Protein AF-0000000072584018 (afdb_homodimer)

InterPro domains:
  IPR029068 Glyoxalase/Bleomycin resistance protein/Dihydroxybiphenyl dioxygenase [G3DSA:3.10.180.10] (1-104)
  IPR029068 Glyoxalase/Bleomycin resistance protein/Dihydroxybiphenyl dioxygenase [SSF54593] (1-107)

Radius of gyration: 17.38 Å; Cα contacts (8 Å, |Δi|>4): 511; chains: 2; bounding box: 54×48×35 Å

Sequence (222 aa):
MIHHIAIGSPNIETLEKFYESLPGLKKIRINKNTDQSIRSIWFIAGDTILMLEIDNICKGPKALIFSASDLKPEDLGTLPNWIQETEYTKYFKDPDGNLLGYSSYPNPWPFMIHHIAIGSPNIETLEKFYESLPGLKKIRINKNTDQSIRSIWFIAGDTILMLEIDNICKGPKALIFSASDLKPEDLGTLPNWIQETEYTKYFKDPDGNLLGYSSYPNPWPF

Foldseek 3Di:
DAAEDEWEDQCLVQQVVQQCLAPQKDWDDWDADPVRHTAWTWIDRDNYIYIYGYDPATDDDQEAEHECVPPDPVSVVSHDDFDDDDQFWTWDAGPNGHIYIYGPPPHGDPD/DAAEDEWEDQCLVQLVVQQCLAPQKDWDDWDADPVRHTAWTWIDRDNYIYIYGYDPATDDDQEAEHECVPPDPVSVVSHDDFDDDDQFWTWDAGPNGHIYIYGPPPHGDPD

Solvent-accessible surface area (backbone atoms only — not comparable to full-atom values): 11748 Å² total; per-residue (Å²): 54,52,46,33,39,30,32,24,22,68,54,51,69,63,45,48,58,54,52,56,58,37,88,67,38,41,78,75,47,77,42,58,43,98,88,63,45,77,42,33,39,33,28,36,28,62,87,28,33,41,31,40,29,64,28,94,50,76,27,39,32,54,27,45,27,26,47,37,83,79,64,49,80,78,49,57,78,64,47,75,72,68,75,47,70,57,68,29,34,44,25,32,63,50,96,85,63,40,36,33,32,36,30,34,69,95,44,62,50,89,120,54,52,47,35,39,30,32,26,21,68,54,50,68,64,44,48,57,54,52,55,58,36,87,66,39,42,77,77,46,76,41,57,44,95,87,63,46,78,43,33,40,33,27,37,28,62,87,27,32,40,31,40,30,63,27,93,50,77,28,39,32,52,28,46,27,26,46,36,81,80,63,48,80,79,49,58,77,64,47,74,72,66,75,48,70,60,68,30,34,44,24,30,61,51,97,84,61,40,36,32,31,34,30,34,68,95,44,63,49,90,119

Secondary structure (DSSP, 8-state):
-EEEEEEEES-HHHHHHHHHTSTTEEEEEEEE-TTS-EEEEEEEETTEEEEEEE-SS-B--SEEEEE-TT--GGGGGGSPPPSEE-SSEEEEE-TT--EEEEE-TTSPP--/-EEEEEEEES-HHHHHHHHHTSTTEEEEEEEE-TTS-EEEEEEEETTEEEEEEE-SS-B--SEEEEE-TT--GGGGGGSPPPSEE-SSEEEEE-TT--EEEEE-TTSPP--

pLDDT: mean 95.35, std 3.54, range [81.5, 98.69]

Structure (mmCIF, N/CA/C/O backbone):
data_AF-0000000072584018-model_v1
#
loop_
_entity.id
_entity.type
_entity.pdbx_description
1 polymer Glyoxalase
#
loop_
_atom_site.group_PDB
_atom_site.id
_atom_site.type_symbol
_atom_site.label_atom_id
_atom_site.label_alt_id
_atom_site.label_comp_id
_atom_site.label_asym_id
_atom_site.label_entity_id
_atom_site.label_seq_id
_atom_site.pdbx_PDB_ins_code
_atom_site.Cartn_x
_atom_site.Cartn_y
_atom_site.Cartn_z
_atom_site.occupancy
_atom_site.B_iso_or_equiv
_atom_site.auth_seq_id
_atom_site.auth_comp_id
_atom_site.auth_asym_id
_atom_site.auth_atom_id
_atom_site.pdbx_PDB_model_num
ATOM 1 N N . MET A 1 1 ? 1.012 -10.688 5.332 1 82.25 1 MET A N 1
ATOM 2 C CA . MET A 1 1 ? 1.964 -9.672 5.77 1 82.25 1 MET A CA 1
ATOM 3 C C . MET A 1 1 ? 2.506 -8.883 4.582 1 82.25 1 MET A C 1
ATOM 5 O O . MET A 1 1 ? 2.631 -9.422 3.482 1 82.25 1 MET A O 1
ATOM 9 N N . ILE A 1 2 ? 2.564 -7.516 4.598 1 93.5 2 ILE A N 1
ATOM 10 C CA . ILE A 1 2 ? 3.084 -6.734 3.482 1 93.5 2 ILE A CA 1
ATOM 11 C C . ILE A 1 2 ? 4.57 -6.453 3.697 1 93.5 2 ILE A C 1
ATOM 13 O O . ILE A 1 2 ? 4.965 -5.941 4.75 1 93.5 2 ILE A O 1
ATOM 17 N N . HIS A 1 3 ? 5.375 -6.902 2.77 1 95.44 3 HIS A N 1
ATOM 18 C CA . HIS A 1 3 ? 6.809 -6.625 2.807 1 95.44 3 HIS A CA 1
ATOM 19 C C . HIS A 1 3 ? 7.098 -5.164 2.471 1 95.44 3 HIS A C 1
ATOM 21 O O . HIS A 1 3 ? 7.75 -4.465 3.246 1 95.44 3 HIS A O 1
ATOM 27 N N . HIS A 1 4 ? 6.617 -4.715 1.37 1 97.06 4 HIS A N 1
ATOM 28 C CA . HIS A 1 4 ? 6.762 -3.299 1.063 1 97.06 4 HIS A CA 1
ATOM 29 C C . HIS A 1 4 ? 5.723 -2.846 0.043 1 97.06 4 HIS A C 1
ATOM 31 O O . HIS A 1 4 ? 5.16 -3.67 -0.681 1 97.06 4 HIS A O 1
ATOM 37 N N . ILE A 1 5 ? 5.469 -1.546 0.039 1 98.19 5 ILE A N 1
ATOM 38 C CA . ILE A 1 5 ? 4.648 -0.864 -0.958 1 98.19 5 ILE A CA 1
ATOM 39 C C . ILE A 1 5 ? 5.492 0.173 -1.695 1 98.19 5 ILE A C 1
ATOM 41 O O . ILE A 1 5 ? 6.238 0.933 -1.073 1 98.19 5 ILE A O 1
ATOM 45 N N . ALA A 1 6 ? 5.344 0.178 -3 1 98.56 6 ALA A N 1
ATOM 46 C CA . ALA A 1 6 ? 6.125 1.123 -3.795 1 98.56 6 ALA A CA 1
ATOM 47 C C . ALA A 1 6 ? 5.23 2.195 -4.41 1 98.56 6 ALA A C 1
ATOM 49 O O . ALA A 1 6 ? 4.141 1.895 -4.902 1 98.56 6 ALA A O 1
ATOM 50 N N . ILE A 1 7 ? 5.652 3.398 -4.336 1 98.69 7 ILE A N 1
ATOM 51 C CA . ILE A 1 7 ? 5.066 4.547 -5.016 1 98.69 7 ILE A CA 1
ATOM 52 C C . ILE A 1 7 ? 6.043 5.09 -6.055 1 98.69 7 ILE A C 1
ATOM 54 O O . ILE A 1 7 ? 7.227 5.277 -5.762 1 98.69 7 ILE A O 1
ATOM 58 N N . GLY A 1 8 ? 5.555 5.277 -7.238 1 98.5 8 GLY A N 1
ATOM 59 C CA . GLY A 1 8 ? 6.379 5.816 -8.312 1 98.5 8 GLY A CA 1
ATOM 60 C C . GLY A 1 8 ? 6.215 7.312 -8.492 1 98.5 8 GLY A C 1
ATOM 61 O O . GLY A 1 8 ? 5.105 7.836 -8.398 1 98.5 8 GLY A O 1
ATOM 62 N N . SER A 1 9 ? 7.277 7.977 -8.742 1 98.06 9 SER A N 1
ATOM 63 C CA . SER A 1 9 ? 7.227 9.422 -8.914 1 98.06 9 SER A CA 1
ATOM 64 C C . SER A 1 9 ? 8.375 9.922 -9.797 1 98.06 9 SER A C 1
ATOM 66 O O . SER A 1 9 ? 9.5 9.43 -9.688 1 98.06 9 SER A O 1
ATOM 68 N N . PRO A 1 10 ? 8.062 10.93 -10.633 1 97 10 PRO A N 1
ATOM 69 C CA . PRO A 1 10 ? 9.156 11.602 -11.352 1 97 10 PRO A CA 1
ATOM 70 C C . PRO A 1 10 ? 9.922 12.586 -10.477 1 97 10 PRO A C 1
ATOM 72 O O . PRO A 1 10 ? 10.992 13.055 -10.859 1 97 10 PRO A O 1
ATOM 75 N N . ASN A 1 11 ? 9.414 12.953 -9.359 1 95.56 11 ASN A N 1
ATOM 76 C CA . ASN A 1 11 ? 9.984 13.938 -8.445 1 95.56 11 ASN A CA 1
ATOM 77 C C . ASN A 1 11 ? 10.242 13.336 -7.066 1 95.56 11 ASN A C 1
ATOM 79 O O . ASN A 1 11 ? 9.773 13.867 -6.055 1 95.56 11 ASN A O 1
ATOM 83 N N . ILE A 1 12 ? 11.102 12.398 -7.004 1 96 12 ILE A N 1
ATOM 84 C CA . ILE A 1 12 ? 11.281 11.562 -5.82 1 96 12 ILE A CA 1
ATOM 85 C C . ILE A 1 12 ? 11.867 12.398 -4.684 1 96 12 ILE A C 1
ATOM 87 O O . ILE A 1 12 ? 11.562 12.164 -3.512 1 96 12 ILE A O 1
ATOM 91 N N . GLU A 1 13 ? 12.672 13.398 -5.012 1 94.5 13 GLU A N 1
ATOM 92 C CA . GLU A 1 13 ? 13.281 14.234 -3.982 1 94.5 13 GLU A CA 1
ATOM 93 C C . GLU A 1 13 ? 12.227 15.07 -3.256 1 94.5 13 GLU A C 1
ATOM 95 O O . GLU A 1 13 ? 12.297 15.234 -2.037 1 94.5 13 GLU A O 1
ATOM 100 N N . THR A 1 14 ? 11.336 15.602 -4.047 1 96.38 14 THR A N 1
ATOM 101 C CA . THR A 1 14 ? 10.242 16.344 -3.445 1 96.38 14 THR A CA 1
ATOM 102 C C . THR A 1 14 ? 9.398 15.445 -2.541 1 96.38 14 THR A C 1
ATOM 104 O O . THR A 1 14 ? 9.039 15.836 -1.431 1 96.38 14 THR A O 1
ATOM 107 N N . LEU A 1 15 ? 9.156 14.266 -2.934 1 97.5 15 LEU A N 1
ATOM 108 C CA . LEU A 1 15 ? 8.383 13.328 -2.139 1 97.5 15 LEU A CA 1
ATOM 109 C C . LEU A 1 15 ? 9.148 12.906 -0.888 1 97.5 15 LEU A C 1
ATOM 111 O O . LEU A 1 15 ? 8.547 12.703 0.171 1 97.5 15 LEU A O 1
ATOM 115 N N . GLU A 1 16 ? 10.398 12.727 -1.11 1 97.62 16 GLU A N 1
ATOM 116 C CA . GLU A 1 16 ? 11.242 12.383 0.032 1 97.62 16 GLU A CA 1
ATOM 117 C C . GLU A 1 16 ? 11.023 13.352 1.189 1 97.62 16 GLU A C 1
ATOM 119 O O . GLU A 1 16 ? 10.758 12.93 2.318 1 97.62 16 GLU A O 1
ATOM 124 N N . LYS A 1 17 ? 11.125 14.625 0.897 1 97 17 LYS A N 1
ATOM 125 C CA . LYS A 1 17 ? 10.984 15.656 1.92 1 97 17 LYS A CA 1
ATOM 126 C C . LYS A 1 17 ? 9.594 15.617 2.553 1 97 17 LYS A C 1
ATOM 128 O O . LYS A 1 17 ? 9.461 15.758 3.77 1 97 17 LYS A O 1
ATOM 133 N N . PHE A 1 18 ? 8.633 15.414 1.743 1 97.75 18 PHE A N 1
ATOM 134 C CA . PHE A 1 18 ? 7.254 15.352 2.209 1 97.75 18 PHE A CA 1
ATOM 135 C C . PHE A 1 18 ? 7.066 14.18 3.17 1 97.75 18 PHE A C 1
ATOM 137 O O . PHE A 1 18 ? 6.617 14.367 4.301 1 97.75 18 PHE A O 1
ATOM 144 N N . TYR A 1 19 ? 7.398 12.961 2.77 1 97.31 19 TYR A N 1
ATOM 145 C CA . TYR A 1 19 ? 7.164 11.766 3.57 1 97.31 19 TYR A CA 1
ATOM 146 C C . TYR A 1 19 ? 8.047 11.758 4.809 1 97.31 19 TYR A C 1
ATOM 148 O O . TYR A 1 19 ? 7.664 11.227 5.852 1 97.31 19 TYR A O 1
ATOM 156 N N . GLU A 1 20 ? 9.219 12.344 4.684 1 96.06 20 GLU A N 1
ATOM 157 C CA . GLU A 1 20 ? 10.102 12.461 5.84 1 96.06 20 GLU A CA 1
ATOM 158 C C . GLU A 1 20 ? 9.469 13.328 6.93 1 96.06 20 GLU A C 1
ATOM 160 O O . GLU A 1 20 ? 9.734 13.125 8.117 1 96.06 20 GLU A O 1
ATOM 165 N N . SER A 1 21 ? 8.688 14.234 6.543 1 95.19 21 SER A N 1
ATOM 166 C CA . SER A 1 21 ? 8.086 15.172 7.48 1 95.19 21 SER A CA 1
ATOM 167 C C . SER A 1 21 ? 6.887 14.555 8.188 1 95.19 21 SER A C 1
ATOM 169 O O . SER A 1 21 ? 6.391 15.094 9.18 1 95.19 21 SER A O 1
ATOM 171 N N . LEU A 1 22 ? 6.395 13.438 7.723 1 95.69 22 LEU A N 1
ATOM 172 C CA . LEU A 1 22 ? 5.199 12.828 8.297 1 95.69 22 LEU A CA 1
ATOM 173 C C . LEU A 1 22 ? 5.539 12.062 9.57 1 95.69 22 LEU A C 1
ATOM 175 O O . LEU A 1 22 ? 6.469 11.25 9.586 1 95.69 22 LEU A O 1
ATOM 179 N N . PRO A 1 23 ? 4.738 12.32 10.609 1 93.62 23 PRO A N 1
ATOM 180 C CA . PRO A 1 23 ? 4.961 11.555 11.836 1 93.62 23 PRO A CA 1
ATOM 181 C C . PRO A 1 23 ? 4.805 10.047 11.633 1 93.62 23 PRO A C 1
ATOM 183 O O . PRO A 1 23 ? 3.912 9.609 10.898 1 93.62 23 PRO A O 1
ATOM 186 N N . GLY A 1 24 ? 5.715 9.266 12.219 1 92.44 24 GLY A N 1
ATOM 187 C CA . GLY A 1 24 ? 5.613 7.816 12.18 1 92.44 24 GLY A CA 1
ATOM 188 C C . GLY A 1 24 ? 6.418 7.191 11.055 1 92.44 24 GLY A C 1
ATOM 189 O O . GLY A 1 24 ? 6.594 5.973 11.008 1 92.44 24 GLY A O 1
ATOM 190 N N . LEU A 1 25 ? 6.898 8.047 10.133 1 95.06 25 LEU A N 1
ATOM 191 C CA . LEU A 1 25 ? 7.738 7.559 9.047 1 95.06 25 LEU A CA 1
ATOM 192 C C . LEU A 1 25 ? 9.211 7.875 9.305 1 95.06 25 LEU A C 1
ATOM 194 O O . LEU A 1 25 ? 9.531 8.961 9.797 1 95.06 25 LEU A O 1
ATOM 198 N N . LYS A 1 26 ? 10.039 6.879 9.023 1 95.75 26 LYS A N 1
ATOM 199 C CA . LYS A 1 26 ? 11.484 7.055 9.172 1 95.75 26 LYS A CA 1
ATOM 200 C C . LYS A 1 26 ? 12.219 6.609 7.918 1 95.75 26 LYS A C 1
ATOM 202 O O . LYS A 1 26 ? 12.062 5.469 7.469 1 95.75 26 LYS A O 1
ATOM 207 N N . LYS A 1 27 ? 13 7.473 7.398 1 98 27 LYS A N 1
ATOM 208 C CA . LYS A 1 27 ? 13.836 7.113 6.254 1 98 27 LYS A CA 1
ATOM 209 C C . LYS A 1 27 ? 14.953 6.168 6.668 1 98 27 LYS A C 1
ATOM 211 O O . LYS A 1 27 ? 15.68 6.438 7.629 1 98 27 LYS A O 1
ATOM 216 N N . ILE A 1 28 ? 15.117 5.109 5.895 1 97.5 28 ILE A N 1
ATOM 217 C CA . ILE A 1 28 ? 16.078 4.113 6.367 1 97.5 28 ILE A CA 1
ATOM 218 C C . ILE A 1 28 ? 17.094 3.824 5.273 1 97.5 28 ILE A C 1
ATOM 220 O O . ILE A 1 28 ? 18.156 3.232 5.539 1 97.5 28 ILE A O 1
ATOM 224 N N . ARG A 1 29 ? 16.766 4.191 4.004 1 97.5 29 ARG A N 1
ATOM 225 C CA . ARG A 1 29 ? 17.688 3.803 2.938 1 97.5 29 ARG A CA 1
ATOM 226 C C . ARG A 1 29 ? 17.484 4.66 1.695 1 97.5 29 ARG A C 1
ATOM 228 O O . ARG A 1 29 ? 16.344 5.023 1.366 1 97.5 29 ARG A O 1
ATOM 235 N N . ILE A 1 30 ? 18.562 5.016 1.059 1 97.56 30 ILE A N 1
ATOM 236 C CA . ILE A 1 30 ? 18.562 5.586 -0.284 1 97.56 30 ILE A CA 1
ATOM 237 C C . ILE A 1 30 ? 19.391 4.703 -1.221 1 97.56 30 ILE A C 1
ATOM 239 O O . ILE A 1 30 ? 20.547 4.402 -0.938 1 97.56 30 ILE A O 1
ATOM 243 N N . ASN A 1 31 ? 18.672 4.289 -2.195 1 97 31 ASN A N 1
ATOM 244 C CA . ASN A 1 31 ? 19.375 3.541 -3.227 1 97 31 ASN A CA 1
ATOM 245 C C . ASN A 1 31 ? 19.688 4.414 -4.441 1 97 31 ASN A C 1
ATOM 247 O O . ASN A 1 31 ? 18.828 5.164 -4.902 1 97 31 ASN A O 1
ATOM 251 N N . LYS A 1 32 ? 20.953 4.266 -4.934 1 96.94 32 LYS A N 1
ATOM 252 C CA . LYS A 1 32 ? 21.375 5.062 -6.078 1 96.94 32 LYS A CA 1
ATOM 253 C C . LYS A 1 32 ? 21.781 4.172 -7.254 1 96.94 32 LYS A C 1
ATOM 255 O O . LYS A 1 32 ? 22.125 3.004 -7.062 1 96.94 32 LYS A O 1
ATOM 260 N N . ASN A 1 33 ? 21.531 4.734 -8.414 1 95.94 33 ASN A N 1
ATOM 261 C CA . ASN A 1 33 ? 22.047 4.102 -9.625 1 95.94 33 ASN A CA 1
ATOM 262 C C . ASN A 1 33 ? 23.562 4.223 -9.727 1 95.94 33 ASN A C 1
ATOM 264 O O . ASN A 1 33 ? 24.188 4.855 -8.875 1 95.94 33 ASN A O 1
ATOM 268 N N . THR A 1 34 ? 24.141 3.539 -10.68 1 96.44 34 THR A N 1
ATOM 269 C CA . THR A 1 34 ? 25.578 3.574 -10.891 1 96.44 34 THR A CA 1
ATOM 270 C C . THR A 1 34 ? 26.062 5.008 -11.109 1 96.44 34 THR A C 1
ATOM 272 O O . THR A 1 34 ? 27.156 5.375 -10.688 1 96.44 34 THR A O 1
ATOM 275 N N . ASP A 1 35 ? 25.234 5.875 -11.75 1 96.69 35 ASP A N 1
ATOM 276 C CA . ASP A 1 35 ? 25.594 7.262 -12.031 1 96.69 35 ASP A CA 1
ATOM 277 C C . ASP A 1 35 ? 25.312 8.164 -10.836 1 96.69 35 ASP A C 1
ATOM 279 O O . ASP A 1 35 ? 25.312 9.391 -10.953 1 96.69 35 ASP A O 1
ATOM 283 N N . GLN A 1 36 ? 24.922 7.609 -9.789 1 95 36 GLN A N 1
ATOM 284 C CA . GLN A 1 36 ? 24.75 8.258 -8.492 1 95 36 GLN A CA 1
ATOM 285 C C . GLN A 1 36 ? 23.391 8.945 -8.391 1 95 36 GLN A C 1
ATOM 287 O O . GLN A 1 36 ? 23.078 9.547 -7.363 1 95 36 GLN A O 1
ATOM 292 N N . SER A 1 37 ? 22.594 8.828 -9.398 1 94.31 37 SER A N 1
ATOM 293 C CA . SER A 1 37 ? 21.234 9.352 -9.297 1 94.31 37 SER A CA 1
ATOM 294 C C . SER A 1 37 ? 20.391 8.484 -8.375 1 94.31 37 SER A C 1
ATOM 296 O O . SER A 1 37 ? 20.641 7.293 -8.219 1 94.31 37 SER A O 1
ATOM 298 N N . ILE A 1 38 ? 19.469 9.102 -7.762 1 95.5 38 ILE A N 1
ATOM 299 C CA . ILE A 1 38 ? 18.625 8.383 -6.82 1 95.5 38 ILE A CA 1
ATOM 300 C C . ILE A 1 38 ? 17.734 7.387 -7.57 1 95.5 38 ILE A C 1
ATOM 302 O O . ILE A 1 38 ? 17.125 7.734 -8.578 1 95.5 38 ILE A O 1
ATOM 306 N N . ARG A 1 39 ? 17.656 6.168 -7.059 1 96.69 39 ARG A N 1
ATOM 307 C CA . ARG A 1 39 ? 16.812 5.109 -7.613 1 96.69 39 ARG A CA 1
ATOM 308 C C . ARG A 1 39 ? 15.57 4.898 -6.758 1 96.69 39 ARG A C 1
ATOM 310 O O . ARG A 1 39 ? 14.469 4.73 -7.285 1 96.69 39 ARG A O 1
ATOM 317 N N . SER A 1 40 ? 15.789 4.871 -5.465 1 98.25 40 SER A N 1
ATOM 318 C CA . SER A 1 40 ? 14.664 4.676 -4.562 1 98.25 40 SER A CA 1
ATOM 319 C C . SER A 1 40 ? 14.992 5.16 -3.154 1 98.25 40 SER A C 1
ATOM 321 O O . SER A 1 40 ? 16.156 5.285 -2.793 1 98.25 40 SER A O 1
ATOM 323 N N . ILE A 1 41 ? 14.039 5.504 -2.451 1 98.56 41 ILE A N 1
ATOM 324 C CA . ILE A 1 41 ? 14.117 5.918 -1.054 1 98.56 41 ILE A CA 1
ATOM 325 C C . ILE A 1 41 ? 13.172 5.07 -0.21 1 98.56 41 ILE A C 1
ATOM 327 O O . ILE A 1 41 ? 11.992 4.922 -0.548 1 98.56 41 ILE A O 1
ATOM 331 N N . TRP A 1 42 ? 13.68 4.508 0.859 1 98.44 42 TRP A N 1
ATOM 332 C CA . TRP A 1 42 ? 12.906 3.584 1.679 1 98.44 42 TRP A CA 1
ATOM 333 C C . TRP A 1 42 ? 12.562 4.207 3.029 1 98.44 42 TRP A C 1
ATOM 335 O O . TRP A 1 42 ? 13.43 4.777 3.693 1 98.44 42 TRP A O 1
ATOM 345 N N . PHE A 1 43 ? 11.297 4.121 3.365 1 98 43 PHE A N 1
ATOM 346 C CA . PHE A 1 43 ? 10.805 4.488 4.688 1 98 43 PHE A CA 1
ATOM 347 C C . PHE A 1 43 ? 10.258 3.27 5.422 1 98 43 PHE A C 1
ATOM 349 O O . PHE A 1 43 ? 9.797 2.316 4.789 1 98 43 PHE A O 1
ATOM 356 N N . ILE A 1 44 ? 10.359 3.322 6.711 1 96.25 44 ILE A N 1
ATOM 357 C CA . ILE A 1 44 ? 9.648 2.344 7.527 1 96.25 44 ILE A CA 1
ATOM 358 C C . ILE A 1 44 ? 8.398 2.984 8.133 1 96.25 44 ILE A C 1
ATOM 360 O O . ILE A 1 44 ? 8.461 4.094 8.664 1 96.25 44 ILE A O 1
ATOM 364 N N . ALA A 1 45 ? 7.332 2.404 7.945 1 93.25 45 ALA A N 1
ATOM 365 C CA . ALA A 1 45 ? 6.051 2.738 8.562 1 93.25 45 ALA A CA 1
ATOM 366 C C . ALA A 1 45 ? 5.527 1.575 9.406 1 93.25 45 ALA A C 1
ATOM 368 O O . ALA A 1 45 ? 4.746 0.755 8.922 1 93.25 45 ALA A O 1
ATOM 369 N N . GLY A 1 46 ? 5.844 1.555 10.672 1 90.25 46 GLY A N 1
ATOM 370 C CA . GLY A 1 46 ? 5.605 0.349 11.453 1 90.25 46 GLY A CA 1
ATOM 371 C C . GLY A 1 46 ? 6.438 -0.832 10.992 1 90.25 46 GLY A C 1
ATOM 372 O O . GLY A 1 46 ? 7.668 -0.761 10.977 1 90.25 46 GLY A O 1
ATOM 373 N N . ASP A 1 47 ? 5.789 -1.893 10.539 1 88.25 47 ASP A N 1
ATOM 374 C CA . ASP A 1 47 ? 6.512 -3.086 10.109 1 88.25 47 ASP A CA 1
ATOM 375 C C . ASP A 1 47 ? 6.547 -3.186 8.586 1 88.25 47 ASP A C 1
ATOM 377 O O . ASP A 1 47 ? 6.969 -4.207 8.039 1 88.25 47 ASP A O 1
ATOM 381 N N . THR A 1 48 ? 6.121 -2.176 7.977 1 93.31 48 THR A N 1
ATOM 382 C CA . THR A 1 48 ? 6.027 -2.174 6.52 1 93.31 48 THR A CA 1
ATOM 383 C C . THR A 1 48 ? 6.996 -1.164 5.918 1 93.31 48 THR A C 1
ATOM 385 O O . THR A 1 48 ? 7.188 -0.075 6.461 1 93.31 48 THR A O 1
ATOM 388 N N . ILE A 1 49 ? 7.543 -1.523 4.836 1 95.94 49 ILE A N 1
ATOM 389 C CA . ILE A 1 49 ? 8.422 -0.602 4.125 1 95.94 49 ILE A CA 1
ATOM 390 C C . ILE A 1 49 ? 7.629 0.159 3.066 1 95.94 49 ILE A C 1
ATOM 392 O O . ILE A 1 49 ? 6.859 -0.439 2.311 1 95.94 49 ILE A O 1
ATOM 396 N N . LEU A 1 50 ? 7.734 1.413 3.066 1 97.88 50 LEU A N 1
ATOM 397 C CA . LEU A 1 50 ? 7.266 2.27 1.982 1 97.88 50 LEU A CA 1
ATOM 398 C C . LEU A 1 50 ? 8.422 2.697 1.088 1 97.88 50 LEU A C 1
ATOM 400 O O . LEU A 1 50 ? 9.359 3.359 1.547 1 97.88 50 LEU A O 1
ATOM 404 N N . MET A 1 51 ? 8.328 2.324 -0.133 1 98.44 51 MET A N 1
ATOM 405 C CA . MET A 1 51 ? 9.406 2.604 -1.081 1 98.44 51 MET A CA 1
ATOM 406 C C . MET A 1 51 ? 8.977 3.65 -2.102 1 98.44 51 MET A C 1
ATOM 408 O O . MET A 1 51 ? 7.965 3.477 -2.787 1 98.44 51 MET A O 1
ATOM 412 N N . LEU A 1 52 ? 9.664 4.738 -2.117 1 98.69 52 LEU A N 1
ATOM 413 C CA . LEU A 1 52 ? 9.547 5.676 -3.23 1 98.69 52 LEU A CA 1
ATOM 414 C C . LEU A 1 52 ? 10.523 5.312 -4.348 1 98.69 52 LEU A C 1
ATOM 416 O O . LEU A 1 52 ? 11.719 5.137 -4.105 1 98.69 52 LEU A O 1
ATOM 420 N N . GLU A 1 53 ? 9.984 5.184 -5.484 1 98.25 53 GLU A N 1
ATOM 421 C CA . GLU A 1 53 ? 10.82 4.785 -6.613 1 98.25 53 GLU A CA 1
ATOM 422 C C . GLU A 1 53 ? 10.688 5.77 -7.773 1 98.25 53 GLU A C 1
ATOM 424 O O . GLU A 1 53 ? 9.586 6.23 -8.078 1 98.25 53 GLU A O 1
ATOM 429 N N . ILE A 1 54 ? 11.812 6.027 -8.398 1 97.62 54 ILE A N 1
ATOM 430 C CA . ILE A 1 54 ? 11.789 6.902 -9.562 1 97.62 54 ILE A CA 1
ATOM 431 C C . ILE A 1 54 ? 10.969 6.262 -10.68 1 97.62 54 ILE A C 1
ATOM 433 O O . ILE A 1 54 ? 11.125 5.07 -10.961 1 97.62 54 ILE A O 1
ATOM 437 N N . ASP A 1 55 ? 10.078 7.055 -11.156 1 96.94 55 ASP A N 1
ATOM 438 C CA . ASP A 1 55 ? 9.266 6.672 -12.305 1 96.94 55 ASP A CA 1
ATOM 439 C C . ASP A 1 55 ? 8.883 7.891 -13.141 1 96.94 55 ASP A C 1
ATOM 441 O O . ASP A 1 55 ? 8.797 9.008 -12.617 1 96.94 55 ASP A O 1
ATOM 445 N N . ASN A 1 56 ? 8.688 7.668 -14.414 1 96 56 ASN A N 1
ATOM 446 C CA . ASN A 1 56 ? 8.312 8.781 -15.289 1 96 56 ASN A CA 1
ATOM 447 C C . ASN A 1 56 ? 6.891 9.258 -15.008 1 96 56 ASN A C 1
ATOM 449 O O . ASN A 1 56 ? 6.539 10.398 -15.328 1 96 56 ASN A O 1
ATOM 453 N N . ILE A 1 57 ? 6.102 8.375 -14.406 1 95.62 57 ILE A N 1
ATOM 454 C CA . ILE A 1 57 ? 4.711 8.719 -14.117 1 95.62 57 ILE A CA 1
ATOM 455 C C . ILE A 1 57 ? 4.445 8.547 -12.617 1 95.62 57 ILE A C 1
ATOM 457 O O . ILE A 1 57 ? 5.125 7.773 -11.945 1 95.62 57 ILE A O 1
ATOM 461 N N . CYS A 1 58 ? 3.477 9.328 -12.156 1 96.81 58 CYS A N 1
ATOM 462 C CA . CYS A 1 58 ? 3.031 9.148 -10.781 1 96.81 58 CYS A CA 1
ATOM 463 C C . CYS A 1 58 ? 2.182 7.891 -10.648 1 96.81 58 CYS A C 1
ATOM 465 O O . CYS A 1 58 ? 1.233 7.691 -11.406 1 96.81 58 CYS A O 1
ATOM 467 N N . LYS A 1 59 ? 2.596 7.059 -9.797 1 97.25 59 LYS A N 1
ATOM 468 C CA . LYS A 1 59 ? 1.858 5.832 -9.508 1 97.25 59 LYS A CA 1
ATOM 469 C C . LYS A 1 59 ? 1.766 5.582 -8.008 1 97.25 59 LYS A C 1
ATOM 471 O O . LYS A 1 59 ? 2.785 5.406 -7.34 1 97.25 59 LYS A O 1
ATOM 476 N N . GLY A 1 60 ? 0.571 5.586 -7.496 1 98.12 60 GLY A N 1
ATOM 477 C CA . GLY A 1 60 ? 0.308 5.336 -6.09 1 98.12 60 GLY A CA 1
ATOM 478 C C . GLY A 1 60 ? -1.054 4.719 -5.836 1 98.12 60 GLY A C 1
ATOM 479 O O . GLY A 1 60 ? -1.885 4.645 -6.742 1 98.12 60 GLY A O 1
ATOM 480 N N . PRO A 1 61 ? -1.226 4.211 -4.668 1 98.25 61 PRO A N 1
ATOM 481 C CA . PRO A 1 61 ? -2.516 3.596 -4.348 1 98.25 61 PRO A CA 1
ATOM 482 C C . PRO A 1 61 ? -3.67 4.594 -4.383 1 98.25 61 PRO A C 1
ATOM 484 O O . PRO A 1 61 ? -3.441 5.805 -4.441 1 98.25 61 PRO A O 1
ATOM 487 N N . LYS A 1 62 ? -4.859 4.066 -4.434 1 98.31 62 LYS A N 1
ATOM 488 C CA . LYS A 1 62 ? -6.023 4.938 -4.324 1 98.31 62 LYS A CA 1
ATOM 489 C C . LYS A 1 62 ? -5.992 5.742 -3.027 1 98.31 62 LYS A C 1
ATOM 491 O O . LYS A 1 62 ? -6.371 6.914 -3.01 1 98.31 62 LYS A O 1
ATOM 496 N N . ALA A 1 63 ? -5.531 5.051 -1.989 1 98.38 63 ALA A N 1
ATOM 497 C CA . ALA A 1 63 ? -5.316 5.711 -0.705 1 98.38 63 ALA A CA 1
ATOM 498 C C . ALA A 1 63 ? -4.301 4.949 0.141 1 98.38 63 ALA A C 1
ATOM 500 O O . ALA A 1 63 ? -4.215 3.719 0.065 1 98.38 63 ALA A O 1
ATOM 501 N N . LEU A 1 64 ? -3.521 5.652 0.83 1 98.44 64 LEU A N 1
ATOM 502 C CA . LEU A 1 64 ? -2.602 5.141 1.838 1 98.44 64 LEU A CA 1
ATOM 503 C C . LEU A 1 64 ? -2.844 5.809 3.188 1 98.44 64 LEU A C 1
ATOM 505 O O . LEU A 1 64 ? -2.512 6.98 3.369 1 98.44 64 LEU A O 1
ATOM 509 N N . ILE A 1 65 ? -3.371 5.039 4.094 1 97.75 65 ILE A N 1
ATOM 510 C CA . ILE A 1 65 ? -3.797 5.617 5.363 1 97.75 65 ILE A CA 1
ATOM 511 C C . ILE A 1 65 ? -2.914 5.086 6.492 1 97.75 65 ILE A C 1
ATOM 513 O O . ILE A 1 65 ? -2.746 3.873 6.637 1 97.75 65 ILE A O 1
ATOM 517 N N . PHE A 1 66 ? -2.406 6.004 7.25 1 96.94 66 PHE A N 1
ATOM 518 C CA . PHE A 1 66 ? -1.578 5.664 8.398 1 96.94 66 PHE A CA 1
ATOM 519 C C . PHE A 1 66 ? -2.41 5.641 9.68 1 96.94 66 PHE A C 1
ATOM 521 O O . PHE A 1 66 ? -3.5 6.211 9.727 1 96.94 66 PHE A O 1
ATOM 528 N N . SER A 1 67 ? -1.856 4.945 10.633 1 95.69 67 SER A N 1
ATOM 529 C CA . SER A 1 67 ? -2.488 4.961 11.945 1 95.69 67 SER A CA 1
ATOM 530 C C . SER A 1 67 ? -2.129 6.227 12.719 1 95.69 67 SER A C 1
ATOM 532 O O . SER A 1 67 ? -0.966 6.633 12.75 1 95.69 67 SER A O 1
ATOM 534 N N . ALA A 1 68 ? -3.066 6.793 13.375 1 94.62 68 ALA A N 1
ATOM 535 C CA . ALA A 1 68 ? -2.852 7.996 14.172 1 94.62 68 ALA A CA 1
ATOM 536 C C . ALA A 1 68 ? -2.438 7.648 15.602 1 94.62 68 ALA A C 1
ATOM 538 O O . ALA A 1 68 ? -2.307 8.531 16.453 1 94.62 68 ALA A O 1
ATOM 539 N N . SER A 1 69 ? -2.203 6.449 15.867 1 89.88 69 SER A N 1
ATOM 540 C CA . SER A 1 69 ? -1.993 5.973 17.234 1 89.88 69 SER A CA 1
ATOM 541 C C . SER A 1 69 ? -0.777 6.637 17.875 1 89.88 69 SER A C 1
ATOM 543 O O . SER A 1 69 ? -0.725 6.812 19.094 1 89.88 69 SER A O 1
ATOM 545 N N . ASP A 1 70 ? 0.113 7.055 17.172 1 82.56 70 ASP A N 1
ATOM 546 C CA . ASP A 1 70 ? 1.332 7.602 17.75 1 82.56 70 ASP A CA 1
ATOM 547 C C . ASP A 1 70 ? 1.414 9.109 17.531 1 82.56 70 ASP A C 1
ATOM 549 O O . ASP A 1 70 ? 2.453 9.727 17.797 1 82.56 70 ASP A O 1
ATOM 553 N N . LEU A 1 71 ? 0.416 9.602 16.969 1 91.5 71 LEU A N 1
ATOM 554 C CA . LEU A 1 71 ? 0.414 11.039 16.75 1 91.5 71 LEU A CA 1
ATOM 555 C C . LEU A 1 71 ? 0.215 11.789 18.062 1 91.5 71 LEU A C 1
ATOM 557 O O . LEU A 1 71 ? -0.577 11.367 18.906 1 91.5 71 LEU A O 1
ATOM 561 N N . LYS A 1 72 ? 0.967 12.852 18.234 1 92.31 72 LYS A N 1
ATOM 562 C CA . LYS A 1 72 ? 0.798 13.797 19.344 1 92.31 72 LYS A CA 1
ATOM 563 C C . LYS A 1 72 ? 0.213 15.117 18.844 1 92.31 72 LYS A C 1
ATOM 565 O O . LYS A 1 72 ? 0.314 15.445 17.672 1 92.31 72 LYS A O 1
ATOM 570 N N . PRO A 1 73 ? -0.43 15.805 19.734 1 91 73 PRO A N 1
ATOM 571 C CA . PRO A 1 73 ? -1.007 17.094 19.344 1 91 73 PRO A CA 1
ATOM 572 C C . PRO A 1 73 ? 0.007 18.016 18.656 1 91 73 PRO A C 1
ATOM 574 O O . PRO A 1 73 ? -0.344 18.734 17.719 1 91 73 PRO A O 1
ATOM 577 N N . GLU A 1 74 ? 1.205 17.922 19.062 1 90.94 74 GLU A N 1
ATOM 578 C CA . GLU A 1 74 ? 2.246 18.781 18.5 1 90.94 74 GLU A CA 1
ATOM 579 C C . GLU A 1 74 ? 2.57 18.406 17.062 1 90.94 74 GLU A C 1
ATOM 581 O O . GLU A 1 74 ? 3.129 19.203 16.312 1 90.94 74 GLU A O 1
ATOM 586 N N . ASP A 1 75 ? 2.191 17.156 16.6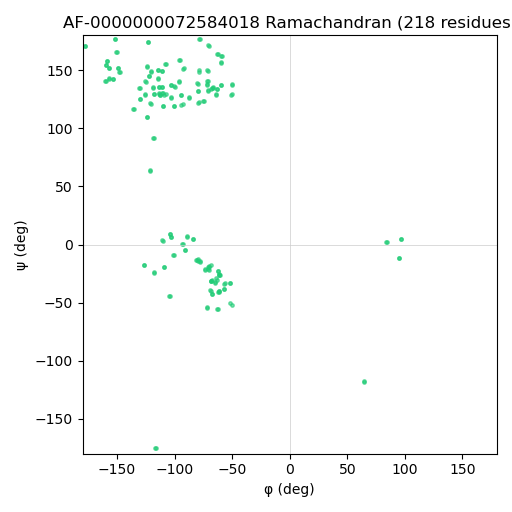88 1 92.12 75 ASP A N 1
ATOM 587 C CA . ASP A 1 75 ? 2.451 16.703 15.328 1 92.12 75 ASP A CA 1
ATOM 588 C C . ASP A 1 75 ? 1.51 17.359 14.336 1 92.12 75 ASP A C 1
ATOM 590 O O . ASP A 1 75 ? 1.808 17.438 13.141 1 92.12 75 ASP A O 1
ATOM 594 N N . LEU A 1 76 ? 0.395 17.859 14.781 1 87.12 76 LEU A N 1
ATOM 595 C CA . LEU A 1 76 ? -0.652 18.359 13.898 1 87.12 76 LEU A CA 1
ATOM 596 C C . LEU A 1 76 ? -0.168 19.578 13.125 1 87.12 76 LEU A C 1
ATOM 598 O O . LEU A 1 76 ? -0.552 19.781 11.969 1 87.12 76 LEU A O 1
ATOM 602 N N . GLY A 1 77 ? 0.661 20.312 13.797 1 85.69 77 GLY A N 1
ATOM 603 C CA . GLY A 1 77 ? 1.168 21.516 13.172 1 85.69 77 GLY A CA 1
ATOM 604 C C . GLY A 1 77 ? 2.104 21.234 12.008 1 85.69 77 GLY A C 1
ATOM 605 O O . GLY A 1 77 ? 2.334 22.109 11.172 1 85.69 77 GLY A O 1
ATOM 606 N N . THR A 1 78 ? 2.607 20.047 11.945 1 86.31 78 THR A N 1
ATOM 607 C CA . THR A 1 78 ? 3.574 19.703 10.914 1 86.31 78 THR A CA 1
ATOM 608 C C . THR A 1 78 ? 2.904 18.938 9.781 1 86.31 78 THR A C 1
ATOM 610 O O . THR A 1 78 ? 3.51 18.703 8.734 1 86.31 78 THR A O 1
ATOM 613 N N . LEU A 1 79 ? 1.684 18.562 9.992 1 89.94 79 LEU A N 1
ATOM 614 C CA . LEU A 1 79 ? 0.967 17.812 8.961 1 89.94 79 LEU A CA 1
ATOM 615 C C . LEU A 1 79 ? 0.463 18.734 7.863 1 89.94 79 LEU A C 1
ATOM 617 O O . LEU A 1 79 ? 0.187 19.922 8.117 1 89.94 79 LEU A O 1
ATOM 621 N N . PRO A 1 80 ? 0.373 18.219 6.688 1 92.25 80 PRO A N 1
ATOM 622 C CA . PRO A 1 80 ? -0.259 19.031 5.645 1 92.25 80 PRO A CA 1
ATOM 623 C C . PRO A 1 80 ? -1.697 19.406 5.984 1 92.25 80 PRO A C 1
ATOM 625 O O . PRO A 1 80 ? -2.311 18.797 6.863 1 92.25 80 PRO A O 1
ATOM 628 N N . ASN A 1 81 ? -2.107 20.438 5.227 1 92.44 81 ASN A N 1
ATOM 629 C CA . ASN A 1 81 ? -3.508 20.797 5.402 1 92.44 81 ASN A CA 1
ATOM 630 C C . ASN A 1 81 ? -4.445 19.672 4.988 1 92.44 81 ASN A C 1
ATOM 632 O O . ASN A 1 81 ? -4.297 19.109 3.904 1 92.44 81 ASN A O 1
ATOM 636 N N . TRP A 1 82 ? -5.375 19.453 5.84 1 93.44 82 TRP A N 1
ATOM 637 C CA . TRP A 1 82 ? -6.363 18.422 5.543 1 93.44 82 TRP A CA 1
ATOM 638 C C . TRP A 1 82 ? -7.316 18.875 4.441 1 93.44 82 TRP A C 1
ATOM 640 O O . TRP A 1 82 ? -7.742 20.031 4.422 1 93.44 82 TRP A O 1
ATOM 650 N N . ILE A 1 83 ? -7.605 17.953 3.643 1 96.5 83 ILE A N 1
ATOM 651 C CA . ILE A 1 83 ? -8.469 18.328 2.529 1 96.5 83 ILE A CA 1
ATOM 652 C C . ILE A 1 83 ? -9.852 17.703 2.717 1 96.5 83 ILE A C 1
ATOM 654 O O . ILE A 1 83 ? -10.812 18.094 2.057 1 96.5 83 ILE A O 1
ATOM 658 N N . GLN A 1 84 ? -9.953 16.719 3.516 1 96 84 GLN A N 1
ATOM 659 C CA . GLN A 1 84 ? -11.18 16.016 3.863 1 96 84 GLN A CA 1
ATOM 660 C C . GLN A 1 84 ? -11.047 15.305 5.211 1 96 84 GLN A C 1
ATOM 662 O O . GLN A 1 84 ? -9.938 15.008 5.652 1 96 84 GLN A O 1
ATOM 667 N N . GLU A 1 85 ? -12.195 15.172 5.855 1 95.69 85 GLU A N 1
ATOM 668 C CA . GLU A 1 85 ? -12.141 14.484 7.141 1 95.69 85 GLU A CA 1
ATOM 669 C C . GLU A 1 85 ? -13.422 13.703 7.402 1 95.69 85 GLU A C 1
ATOM 671 O O . GLU A 1 85 ? -14.477 14.031 6.855 1 95.69 85 GLU A O 1
ATOM 676 N N . THR A 1 86 ? -13.25 12.648 8.094 1 95.88 86 THR A N 1
ATOM 677 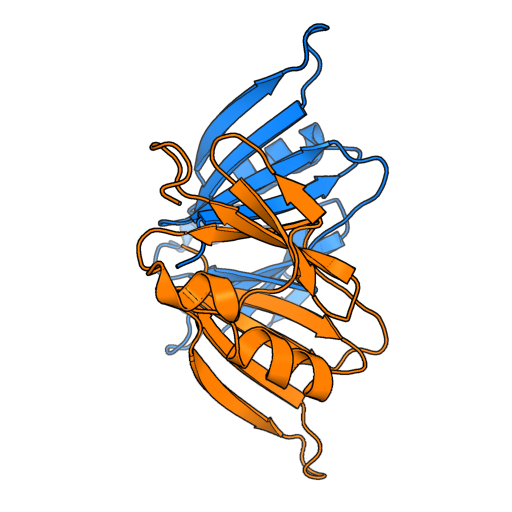C CA . THR A 1 86 ? -14.344 11.914 8.727 1 95.88 86 THR A CA 1
ATOM 678 C C . THR A 1 86 ? -14.188 11.922 10.242 1 95.88 86 THR A C 1
ATOM 680 O O . THR A 1 86 ? -13.32 12.609 10.781 1 95.88 86 THR A O 1
ATOM 683 N N . GLU A 1 87 ? -15.07 11.195 10.859 1 96.56 87 GLU A N 1
ATOM 684 C CA . GLU A 1 87 ? -14.984 11.07 12.312 1 96.56 87 GLU A CA 1
ATOM 685 C C . GLU A 1 87 ? -13.672 10.422 12.727 1 96.56 87 GLU A C 1
ATOM 687 O O . GLU A 1 87 ? -13.117 10.75 13.781 1 96.56 87 GLU A O 1
ATOM 692 N N . TYR A 1 88 ? -13.094 9.633 11.891 1 97.12 88 TYR A N 1
ATOM 693 C CA . TYR A 1 88 ? -11.961 8.812 12.312 1 97.12 88 TYR A CA 1
ATOM 694 C C . TYR A 1 88 ? -10.703 9.172 11.531 1 97.12 88 TYR A C 1
ATOM 696 O O . TYR A 1 88 ? -9.586 8.898 11.977 1 97.12 88 TYR A O 1
ATOM 704 N N . THR A 1 89 ? -10.891 9.766 10.312 1 97.19 89 THR A N 1
ATOM 705 C CA . THR A 1 89 ? -9.734 9.883 9.43 1 97.19 89 THR A CA 1
ATOM 706 C C . THR A 1 89 ? -9.609 11.312 8.891 1 97.19 89 THR A C 1
ATOM 708 O O . THR A 1 89 ? -10.609 11.93 8.516 1 97.19 89 THR A O 1
ATOM 711 N N . LYS A 1 90 ? -8.445 11.828 8.914 1 96.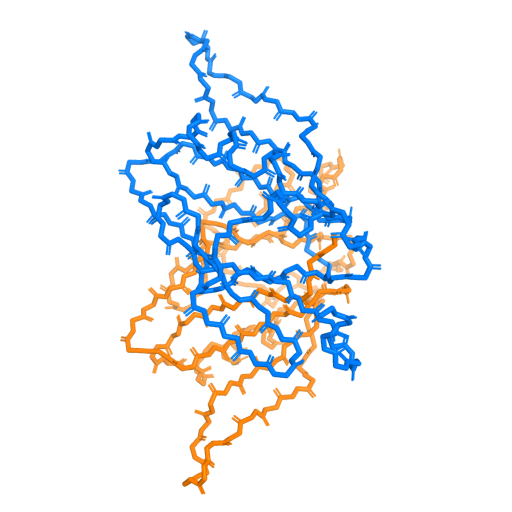88 90 LYS A N 1
ATOM 712 C CA . LYS A 1 90 ? -8.094 13.094 8.273 1 96.88 90 LYS A CA 1
ATOM 713 C C . LYS A 1 90 ? -7.234 12.859 7.031 1 96.88 90 LYS A C 1
ATOM 715 O O . LYS A 1 90 ? -6.223 12.164 7.086 1 96.88 90 LYS A O 1
ATOM 720 N N . TYR A 1 91 ? -7.699 13.492 5.957 1 98 91 TYR A N 1
ATOM 721 C CA . TYR A 1 91 ? -7.074 13.188 4.672 1 98 91 TYR A CA 1
ATOM 722 C C . TYR A 1 91 ? -6.277 14.383 4.16 1 98 91 TYR A C 1
ATOM 724 O O . TYR A 1 91 ? -6.641 15.531 4.41 1 98 91 TYR A O 1
ATOM 732 N N . PHE A 1 92 ? -5.266 14.133 3.465 1 97.94 92 PHE A N 1
ATOM 733 C CA . PHE A 1 92 ? -4.449 15.102 2.736 1 97.94 92 PHE A CA 1
ATOM 734 C C . PHE A 1 92 ? -3.799 14.453 1.522 1 97.94 92 PHE A C 1
ATOM 736 O O . PHE A 1 92 ? -4.02 13.273 1.249 1 97.94 92 PHE A O 1
ATOM 743 N N . LYS A 1 93 ? -3.078 15.219 0.734 1 98 93 LYS A N 1
ATOM 744 C CA . LYS A 1 93 ? -2.416 14.688 -0.456 1 98 93 LYS A CA 1
ATOM 745 C C . LYS A 1 93 ? -0.911 14.938 -0.404 1 98 93 LYS A C 1
ATOM 747 O O . LYS A 1 93 ? -0.461 15.938 0.161 1 98 93 LYS A O 1
ATOM 752 N N . ASP A 1 94 ? -0.181 13.984 -0.928 1 97.75 94 ASP A N 1
ATOM 753 C CA . ASP A 1 94 ? 1.239 14.266 -1.116 1 97.75 94 ASP A CA 1
ATOM 754 C C . ASP A 1 94 ? 1.47 15.133 -2.354 1 97.75 94 ASP A C 1
ATOM 756 O O . ASP A 1 94 ? 0.522 15.469 -3.068 1 97.75 94 ASP A O 1
ATOM 760 N N . PRO A 1 95 ? 2.674 15.57 -2.693 1 97.31 95 PRO A N 1
ATOM 761 C CA . PRO A 1 95 ? 2.951 16.5 -3.793 1 97.31 95 PRO A CA 1
ATOM 762 C C . PRO A 1 95 ? 2.561 15.93 -5.156 1 97.31 95 PRO A C 1
ATOM 764 O O . PRO A 1 95 ? 2.352 16.688 -6.105 1 97.31 95 PRO A O 1
ATOM 767 N N . ASP A 1 96 ? 2.479 14.594 -5.293 1 97.75 96 ASP A N 1
ATOM 768 C CA . ASP A 1 96 ? 2.109 13.961 -6.559 1 97.75 96 ASP A CA 1
ATOM 769 C C . ASP A 1 96 ? 0.601 13.75 -6.645 1 97.75 96 ASP A C 1
ATOM 771 O O . ASP A 1 96 ? 0.1 13.219 -7.641 1 97.75 96 ASP A O 1
ATOM 775 N N . GLY A 1 97 ? -0.094 14.07 -5.57 1 96.94 97 GLY A N 1
ATOM 776 C CA . GLY A 1 97 ? -1.545 13.969 -5.594 1 96.94 97 GLY A CA 1
ATOM 777 C C . GLY A 1 97 ? -2.064 12.672 -5.016 1 96.94 97 GLY A C 1
ATOM 778 O O . GLY A 1 97 ? -3.271 12.414 -5.031 1 96.94 97 GLY A O 1
ATOM 779 N N . ASN A 1 98 ? -1.232 11.773 -4.457 1 97.56 98 ASN A N 1
ATOM 780 C CA . ASN A 1 98 ? -1.699 10.555 -3.795 1 97.56 98 ASN A CA 1
ATOM 781 C C . ASN A 1 98 ? -2.48 10.875 -2.523 1 97.56 98 ASN A C 1
ATOM 783 O O . ASN A 1 98 ? -2.062 11.719 -1.728 1 97.56 98 ASN A O 1
ATOM 787 N N . LEU A 1 99 ? -3.568 10.211 -2.377 1 98.38 99 LEU A N 1
ATOM 788 C CA . LEU A 1 99 ? -4.402 10.422 -1.199 1 98.38 99 LEU A CA 1
ATOM 789 C C . LEU A 1 99 ? -3.84 9.68 0.007 1 98.38 99 LEU A C 1
ATOM 791 O O . LEU A 1 99 ? -3.676 8.453 -0.034 1 98.38 99 LEU A O 1
ATOM 795 N N . LEU A 1 100 ? -3.57 10.43 1.023 1 98.19 100 LEU A N 1
ATOM 796 C CA . LEU A 1 100 ? -3.088 9.891 2.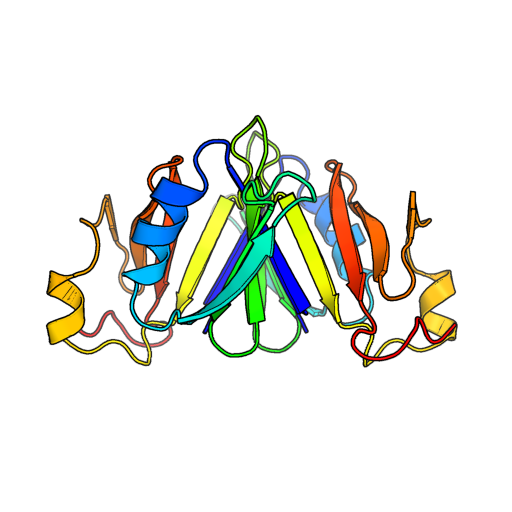289 1 98.19 100 LEU A CA 1
ATOM 797 C C . LEU A 1 100 ? -4.004 10.297 3.439 1 98.19 100 LEU A C 1
ATOM 799 O O . LEU A 1 100 ? -4.93 11.086 3.252 1 98.19 100 LEU A O 1
ATOM 803 N N . GLY A 1 101 ? -3.697 9.75 4.586 1 97.62 101 GLY A N 1
ATOM 804 C CA . GLY A 1 101 ? -4.426 10.156 5.773 1 97.62 101 GLY A CA 1
ATOM 805 C C . GLY A 1 101 ? -3.936 9.477 7.039 1 97.62 101 GLY A C 1
ATOM 806 O O . GLY A 1 101 ? -3.086 8.586 6.98 1 97.62 101 GLY A O 1
ATOM 807 N N . TYR A 1 102 ? -4.418 9.945 8.102 1 97.06 102 TYR A N 1
ATOM 808 C CA . TYR A 1 102 ? -4.254 9.297 9.398 1 97.06 102 TYR A CA 1
ATOM 809 C C . TYR A 1 102 ? -5.605 8.898 9.984 1 97.06 102 TYR A C 1
ATOM 811 O O . TYR A 1 102 ? -6.543 9.695 10 1 97.06 102 TYR A O 1
ATOM 819 N N . SER A 1 103 ? -5.656 7.711 10.367 1 97.12 103 SER A N 1
ATOM 820 C CA . SER A 1 103 ? -6.898 7.199 10.938 1 97.12 103 SER A CA 1
ATOM 821 C C . SER A 1 103 ? -6.727 6.863 12.414 1 97.12 103 SER A C 1
ATOM 823 O O . SER A 1 103 ? -5.754 6.211 12.805 1 97.12 103 SER A O 1
ATOM 825 N N . SER A 1 104 ? -7.703 7.262 13.258 1 96.38 104 SER A N 1
ATOM 826 C CA . SER A 1 104 ? -7.719 6.973 14.688 1 96.38 104 SER A CA 1
ATOM 827 C C . SER A 1 104 ? -8.688 5.844 15.016 1 96.38 104 SER A C 1
ATOM 829 O O . SER A 1 104 ? -8.953 5.559 16.188 1 96.38 104 SER A O 1
ATOM 831 N N . TYR A 1 105 ? -9.219 5.27 13.945 1 94.38 105 TYR A N 1
ATOM 832 C CA . TYR A 1 105 ? -10.156 4.176 14.172 1 94.38 105 TYR A CA 1
ATOM 833 C C . TYR A 1 105 ? -9.578 3.148 15.133 1 94.38 105 TYR A C 1
ATOM 835 O O . TYR A 1 105 ? -8.398 2.803 15.047 1 94.38 105 TYR A O 1
ATOM 843 N N . PRO A 1 106 ? -10.359 2.637 16.094 1 92.94 106 PRO A N 1
ATOM 844 C CA . PRO A 1 106 ? -11.812 2.693 16.219 1 92.94 106 PRO A CA 1
ATOM 845 C C . PRO A 1 106 ? -12.289 3.863 17.078 1 92.94 106 PRO A C 1
ATOM 847 O O . PRO A 1 106 ? -13.492 4.016 17.312 1 92.94 106 PRO A O 1
ATOM 850 N N . ASN A 1 107 ? -11.422 4.68 17.594 1 94.69 107 ASN A N 1
ATOM 851 C CA . ASN A 1 107 ? -11.812 5.855 18.375 1 94.69 107 ASN A CA 1
ATOM 852 C C . ASN A 1 107 ? -11.93 7.094 17.484 1 94.69 107 ASN A C 1
ATOM 854 O O . ASN A 1 107 ? -11.211 7.219 16.484 1 94.69 107 ASN A O 1
ATOM 858 N N . PRO A 1 108 ? -12.797 8.023 17.875 1 95.62 108 PRO A N 1
ATOM 859 C CA . PRO A 1 108 ? -12.867 9.273 17.109 1 95.62 108 PRO A CA 1
ATOM 860 C C . PRO A 1 108 ? -11.539 10.031 17.094 1 95.62 108 PRO A C 1
ATOM 862 O O . PRO A 1 108 ? -10.703 9.836 17.984 1 95.62 108 PRO A O 1
ATOM 865 N N . TRP A 1 109 ? -11.414 10.852 16.062 1 94.38 109 TRP A N 1
ATOM 866 C CA . TRP A 1 109 ? -10.195 11.648 15.961 1 94.38 109 TRP A CA 1
ATOM 867 C C . TRP A 1 109 ? -9.898 12.367 17.266 1 94.38 109 TRP A C 1
ATOM 869 O O . TRP A 1 109 ? -10.773 13.031 17.828 1 94.38 109 TRP A O 1
ATOM 879 N N . PRO A 1 110 ? -8.719 12.258 17.766 1 88.25 110 PRO A N 1
ATOM 880 C CA . PRO A 1 110 ? -8.406 12.648 19.156 1 88.25 110 PRO A CA 1
ATOM 881 C C . PRO A 1 110 ? -8.18 14.148 19.297 1 88.25 110 PRO A C 1
ATOM 883 O O . PRO A 1 110 ? -8.023 14.641 20.422 1 88.25 110 PRO A O 1
ATOM 886 N N . PHE A 1 111 ? -8.023 14.797 18.172 1 83.12 111 PHE A N 1
ATOM 887 C CA . PHE A 1 111 ? -7.695 16.203 18.312 1 83.12 111 PHE A CA 1
ATOM 888 C C . PHE A 1 111 ? -8.742 17.078 17.625 1 83.12 111 PHE A C 1
ATOM 890 O O . PHE A 1 111 ? -9.391 16.641 16.672 1 83.12 111 PHE A O 1
ATOM 897 N N . MET B 1 1 ? 3.146 3.191 11.164 1 81.5 1 MET B N 1
ATOM 898 C CA . MET B 1 1 ? 2.27 2.033 11.023 1 81.5 1 MET B CA 1
ATOM 899 C C . MET B 1 1 ? 1.215 2.277 9.953 1 81.5 1 MET B C 1
ATOM 901 O O . MET B 1 1 ? 0.782 3.412 9.75 1 81.5 1 MET B O 1
ATOM 905 N N . ILE B 1 2 ? 0.921 1.332 9 1 93.56 2 ILE B N 1
ATOM 906 C CA . ILE B 1 2 ? -0.085 1.533 7.961 1 93.56 2 ILE B CA 1
ATOM 907 C C . ILE B 1 2 ? -1.419 0.946 8.414 1 93.56 2 ILE B C 1
ATOM 909 O O . ILE B 1 2 ? -1.49 -0.223 8.805 1 93.56 2 ILE B O 1
ATOM 913 N N . HIS B 1 3 ? -2.422 1.793 8.484 1 95.5 3 HIS B N 1
ATOM 914 C CA . HIS B 1 3 ? -3.77 1.348 8.82 1 95.5 3 HIS B CA 1
ATOM 915 C C . HIS B 1 3 ? -4.395 0.563 7.672 1 95.5 3 HIS B C 1
ATOM 917 O O . HIS B 1 3 ? -4.832 -0.575 7.859 1 95.5 3 HIS B O 1
ATOM 923 N N . HIS B 1 4 ? -4.422 1.138 6.527 1 97.06 4 HIS B N 1
ATOM 924 C CA . HIS B 1 4 ? -4.895 0.385 5.371 1 97.06 4 HIS B CA 1
ATOM 925 C C . HIS B 1 4 ? -4.379 0.991 4.07 1 97.06 4 HIS B C 1
ATOM 927 O O . HIS B 1 4 ? -3.99 2.16 4.039 1 97.06 4 HIS B O 1
ATOM 933 N N . ILE B 1 5 ? -4.363 0.165 3.033 1 98.19 5 ILE B N 1
ATOM 934 C CA . ILE B 1 5 ? -4.086 0.57 1.658 1 98.19 5 ILE B CA 1
ATOM 935 C C . ILE B 1 5 ? -5.293 0.264 0.776 1 98.19 5 ILE B C 1
ATOM 937 O O . ILE B 1 5 ? -5.875 -0.82 0.864 1 98.19 5 ILE B O 1
ATOM 941 N N . ALA B 1 6 ? -5.629 1.229 -0.052 1 98.56 6 ALA B N 1
ATOM 942 C CA . ALA B 1 6 ? -6.785 1.038 -0.925 1 98.56 6 ALA B CA 1
ATOM 943 C C . ALA B 1 6 ? -6.355 0.91 -2.385 1 98.56 6 ALA B C 1
ATOM 945 O O . ALA B 1 6 ? -5.484 1.65 -2.848 1 98.56 6 ALA B O 1
ATOM 946 N N . ILE B 1 7 ? -6.91 -0.025 -3.066 1 98.69 7 ILE B N 1
ATOM 947 C CA . ILE B 1 7 ? -6.797 -0.209 -4.512 1 98.69 7 ILE B CA 1
ATOM 948 C C . ILE B 1 7 ? -8.156 0.015 -5.168 1 98.69 7 ILE B C 1
ATOM 950 O O . ILE B 1 7 ? -9.172 -0.522 -4.711 1 98.69 7 ILE B O 1
ATOM 954 N N . GLY B 1 8 ? -8.156 0.84 -6.18 1 98.5 8 GLY B N 1
ATOM 955 C CA . GLY B 1 8 ? -9.391 1.113 -6.906 1 98.5 8 GLY B CA 1
ATOM 956 C C . GLY B 1 8 ? -9.547 0.265 -8.156 1 98.5 8 GLY B C 1
ATOM 957 O O . GLY B 1 8 ? -8.57 0.021 -8.867 1 98.5 8 GLY B O 1
ATOM 958 N N . SER B 1 9 ? -10.727 -0.18 -8.406 1 98.06 9 SER B N 1
ATOM 959 C CA . SER B 1 9 ? -10.977 -1.023 -9.57 1 98.06 9 SER B CA 1
ATOM 960 C C . SER B 1 9 ? -12.422 -0.902 -10.039 1 98.06 9 SER B C 1
ATOM 962 O O . SER B 1 9 ? -13.344 -0.831 -9.219 1 98.06 9 SER B O 1
ATOM 964 N N . PRO B 1 10 ? -12.594 -0.927 -11.383 1 96.94 10 PRO B N 1
ATOM 965 C CA . PRO B 1 10 ? -13.961 -1.031 -11.898 1 96.94 10 PRO B CA 1
ATOM 966 C C . PRO B 1 10 ? -14.516 -2.451 -11.82 1 96.94 10 PRO B C 1
ATOM 968 O O . PRO B 1 10 ? -15.711 -2.66 -12.008 1 96.94 10 PRO B O 1
ATOM 971 N N . ASN B 1 11 ? -13.711 -3.42 -11.609 1 95.5 11 ASN B N 1
ATOM 972 C CA . ASN B 1 11 ? -14.07 -4.836 -11.578 1 95.5 11 ASN B CA 1
ATOM 973 C C . ASN B 1 11 ? -13.727 -5.473 -10.234 1 95.5 11 ASN B C 1
ATOM 975 O O . ASN B 1 11 ? -13.031 -6.488 -10.188 1 95.5 11 ASN B O 1
ATOM 979 N N . ILE B 1 12 ? -14.336 -5.016 -9.211 1 96 12 ILE B N 1
ATOM 980 C CA . ILE B 1 12 ? -13.945 -5.34 -7.844 1 96 12 ILE B CA 1
ATOM 981 C C . ILE B 1 12 ? -14.219 -6.816 -7.562 1 96 12 ILE B C 1
ATOM 983 O O . ILE B 1 12 ? -13.477 -7.453 -6.809 1 96 12 ILE B O 1
ATOM 987 N N . GLU B 1 13 ? -15.234 -7.379 -8.195 1 94.56 13 GLU B N 1
ATOM 988 C CA . GLU B 1 13 ? -15.562 -8.781 -7.973 1 94.56 13 GLU B CA 1
ATOM 989 C C . GLU B 1 13 ? -14.477 -9.703 -8.523 1 94.56 13 GLU B C 1
ATOM 991 O O . GLU B 1 13 ? -14.125 -10.703 -7.898 1 94.56 13 GLU B O 1
ATOM 996 N 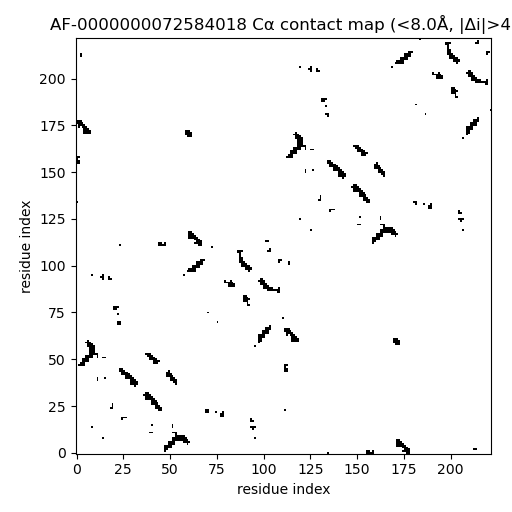N . THR B 1 14 ? -14.023 -9.352 -9.688 1 96.44 14 THR B N 1
ATOM 997 C CA . THR B 1 14 ? -12.922 -10.109 -10.266 1 96.44 14 THR B CA 1
ATOM 998 C C . THR B 1 14 ? -11.68 -10.023 -9.383 1 96.44 14 THR B C 1
ATOM 1000 O O . THR B 1 14 ? -11.016 -11.031 -9.133 1 96.44 14 THR B O 1
ATOM 1003 N N . LEU B 1 15 ? -11.406 -8.906 -8.844 1 97.56 15 LEU B N 1
ATOM 1004 C CA . LEU B 1 15 ? -10.25 -8.727 -7.969 1 97.56 15 LEU B CA 1
ATOM 1005 C C . LEU B 1 15 ? -10.445 -9.469 -6.652 1 97.56 15 LEU B C 1
ATOM 1007 O O . LEU B 1 15 ? -9.484 -10 -6.086 1 97.56 15 LEU B O 1
ATOM 1011 N N . GLU B 1 16 ? -11.656 -9.391 -6.211 1 97.62 16 GLU B N 1
ATOM 1012 C CA . GLU B 1 16 ? -11.961 -10.117 -4.988 1 97.62 16 GLU B CA 1
ATOM 1013 C C . GLU B 1 16 ? -11.516 -11.578 -5.082 1 97.62 16 GLU B C 1
ATOM 1015 O O . GLU B 1 16 ? -10.797 -12.062 -4.207 1 97.62 16 GLU B O 1
ATOM 1020 N N . LYS B 1 17 ? -11.906 -12.234 -6.141 1 97 17 LYS B N 1
ATOM 1021 C CA . LYS B 1 17 ? -11.578 -13.641 -6.332 1 97 17 LYS B CA 1
ATOM 1022 C C . LYS B 1 17 ? -10.07 -13.852 -6.426 1 97 17 LYS B C 1
ATOM 1024 O O . LYS B 1 17 ? -9.531 -14.797 -5.855 1 97 17 LYS B O 1
ATOM 1029 N N . PHE B 1 18 ? -9.445 -12.977 -7.105 1 97.75 18 PHE B N 1
ATOM 1030 C CA . PHE B 1 18 ? -8 -13.039 -7.277 1 97.75 18 PHE B CA 1
ATOM 1031 C C . PHE B 1 18 ? -7.289 -12.922 -5.934 1 97.75 18 PHE B C 1
ATOM 1033 O O . PHE B 1 18 ? -6.504 -13.797 -5.559 1 97.75 18 PHE B O 1
ATOM 1040 N N . TYR B 1 19 ? -7.535 -11.875 -5.164 1 97.31 19 TYR B N 1
ATOM 1041 C CA . TYR B 1 19 ? -6.836 -11.609 -3.912 1 97.31 19 TYR B CA 1
ATOM 1042 C C . TYR B 1 19 ? -7.207 -12.648 -2.855 1 97.31 19 TYR B C 1
ATOM 1044 O O . TYR B 1 19 ? -6.391 -12.984 -1.997 1 97.31 19 TYR B O 1
ATOM 1052 N N . GLU B 1 20 ? -8.43 -13.141 -2.943 1 96.06 20 GLU B N 1
ATOM 1053 C CA . GLU B 1 20 ? -8.844 -14.195 -2.027 1 96.06 20 GLU B CA 1
ATOM 1054 C C . GLU B 1 20 ? -8.023 -15.469 -2.242 1 96.06 20 GLU B C 1
ATOM 1056 O O . GLU B 1 20 ? -7.805 -16.234 -1.307 1 96.06 20 GLU B O 1
ATOM 1061 N N . SER B 1 21 ? -7.586 -15.664 -3.402 1 95.25 21 SER B N 1
ATOM 1062 C CA . SER B 1 21 ? -6.852 -16.875 -3.748 1 95.25 21 SER B CA 1
ATOM 1063 C C . SER B 1 21 ? -5.395 -16.781 -3.309 1 95.25 21 SER B C 1
ATOM 1065 O O . SER B 1 21 ? -4.676 -17.781 -3.297 1 95.25 21 SER B O 1
ATOM 1067 N N . LEU B 1 22 ? -4.914 -15.617 -2.959 1 95.69 22 LEU B N 1
ATOM 1068 C CA . LEU B 1 22 ? -3.512 -15.43 -2.605 1 95.69 22 LEU B CA 1
ATOM 1069 C C . LEU B 1 22 ? -3.246 -15.891 -1.176 1 95.69 22 LEU B C 1
ATOM 1071 O O . LEU B 1 22 ? -3.967 -15.508 -0.251 1 95.69 22 LEU B O 1
ATOM 1075 N N . PRO B 1 23 ? -2.18 -16.688 -1.038 1 93.62 23 PRO B N 1
ATOM 1076 C CA . PRO B 1 23 ? -1.819 -17.094 0.322 1 93.62 23 PRO B CA 1
ATOM 1077 C C . PRO B 1 23 ? -1.509 -15.906 1.23 1 93.62 23 PRO B C 1
ATOM 1079 O O . PRO B 1 23 ? -0.884 -14.938 0.792 1 93.62 23 PRO B O 1
ATOM 1082 N N . GLY B 1 24 ? -2.004 -15.953 2.475 1 92.5 24 GLY B N 1
ATOM 1083 C CA . GLY B 1 24 ? -1.688 -14.938 3.465 1 92.5 24 GLY B CA 1
ATOM 1084 C C . GLY B 1 24 ? -2.727 -13.836 3.541 1 92.5 24 GLY B C 1
ATOM 1085 O O . GLY B 1 24 ? -2.697 -13.008 4.457 1 92.5 24 GLY B O 1
ATOM 1086 N N . LEU B 1 25 ? -3.637 -13.82 2.555 1 95 25 LEU B N 1
ATOM 1087 C CA . LEU B 1 25 ? -4.719 -12.836 2.57 1 95 25 LEU B CA 1
ATOM 1088 C C . LEU B 1 25 ? -6.027 -13.477 3.018 1 95 25 LEU B C 1
ATOM 1090 O O . LEU B 1 25 ? -6.328 -14.617 2.641 1 95 25 LEU B O 1
ATOM 1094 N N . LYS B 1 26 ? -6.715 -12.742 3.869 1 95.75 26 LYS B N 1
ATOM 1095 C CA . LYS B 1 26 ? -8.016 -13.203 4.348 1 95.75 26 LYS B CA 1
ATOM 1096 C C . LYS B 1 26 ? -9.07 -12.109 4.195 1 95.75 26 LYS B C 1
ATOM 1098 O O . LYS B 1 26 ? -8.898 -11 4.695 1 95.75 26 LYS B O 1
ATOM 1103 N N . LYS B 1 27 ? -10.117 -12.453 3.539 1 98 27 LYS B N 1
ATOM 1104 C CA .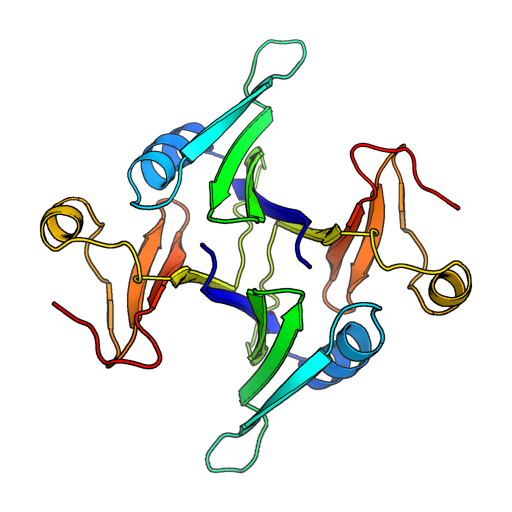 LYS B 1 27 ? -11.234 -11.523 3.426 1 98 27 LYS B CA 1
ATOM 1105 C C . LYS B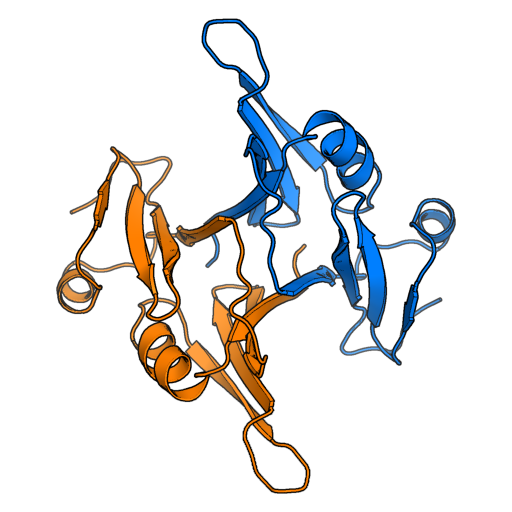 1 27 ? -11.969 -11.367 4.758 1 98 27 LYS B C 1
ATOM 1107 O O . LYS B 1 27 ? -12.336 -12.367 5.387 1 98 27 LYS B O 1
ATOM 1112 N N . ILE B 1 28 ? -12.219 -10.117 5.129 1 97.5 28 ILE B N 1
ATOM 1113 C CA . ILE B 1 28 ? -12.758 -9.945 6.473 1 97.5 28 ILE B CA 1
ATOM 1114 C C . ILE B 1 28 ? -14.047 -9.125 6.41 1 97.5 28 ILE B C 1
ATOM 1116 O O . ILE B 1 28 ? -14.812 -9.094 7.375 1 97.5 28 ILE B O 1
ATOM 1120 N N . ARG B 1 29 ? -14.25 -8.414 5.27 1 97.56 29 ARG B N 1
ATOM 1121 C CA . ARG B 1 29 ? -15.414 -7.527 5.258 1 97.56 29 ARG B CA 1
ATOM 1122 C C . ARG B 1 29 ? -15.812 -7.168 3.83 1 97.56 29 ARG B C 1
ATOM 1124 O O . ARG B 1 29 ? -14.953 -6.988 2.965 1 97.56 29 ARG B O 1
ATOM 1131 N N . ILE B 1 30 ? -17.094 -7.117 3.584 1 97.56 30 ILE B N 1
ATOM 1132 C CA . ILE B 1 30 ? -17.656 -6.527 2.379 1 97.56 30 ILE B CA 1
ATOM 1133 C C . ILE B 1 30 ? -18.609 -5.395 2.762 1 97.56 30 ILE B C 1
ATOM 1135 O O . ILE B 1 30 ? -19.531 -5.586 3.566 1 97.56 30 ILE B O 1
ATOM 1139 N N . ASN B 1 31 ? -18.234 -4.293 2.23 1 96.94 31 ASN B N 1
ATOM 1140 C CA . ASN B 1 31 ? -19.141 -3.162 2.416 1 96.94 31 ASN B CA 1
ATOM 1141 C C . ASN B 1 31 ? -20 -2.92 1.176 1 96.94 31 ASN B C 1
ATOM 1143 O O . ASN B 1 31 ? -19.5 -2.957 0.052 1 96.94 31 ASN B O 1
ATOM 1147 N N . LYS B 1 32 ? -21.312 -2.66 1.447 1 96.94 32 LYS B N 1
ATOM 1148 C CA . LYS B 1 32 ? -22.25 -2.439 0.349 1 96.94 32 LYS B CA 1
ATOM 1149 C C . LYS B 1 32 ? -22.891 -1.058 0.444 1 96.94 32 LYS B C 1
ATOM 1151 O O . LYS B 1 32 ? -22.953 -0.469 1.524 1 96.94 32 LYS B O 1
ATOM 1156 N N . ASN B 1 33 ? -23.188 -0.555 -0.74 1 95.88 33 ASN B N 1
ATOM 1157 C CA . ASN B 1 33 ? -23.984 0.661 -0.813 1 95.88 33 ASN B CA 1
ATOM 1158 C C . ASN B 1 33 ? -25.438 0.4 -0.416 1 95.88 33 ASN B C 1
ATOM 1160 O O . ASN B 1 33 ? -25.812 -0.742 -0.15 1 95.88 33 ASN B O 1
ATOM 1164 N N . THR B 1 34 ? -26.188 1.461 -0.285 1 96.44 34 THR B N 1
ATOM 1165 C CA . THR B 1 34 ? -27.594 1.354 0.081 1 96.44 34 THR B CA 1
ATOM 1166 C C . THR B 1 34 ? -28.344 0.475 -0.913 1 96.44 34 THR B C 1
ATOM 1168 O O . THR B 1 34 ? -29.266 -0.26 -0.533 1 96.44 34 THR B O 1
ATOM 1171 N N . ASP B 1 35 ? -27.984 0.477 -2.205 1 96.62 35 ASP B N 1
ATOM 1172 C CA . ASP B 1 35 ? -28.641 -0.307 -3.246 1 96.62 35 ASP B CA 1
ATOM 1173 C C . ASP B 1 35 ? -28.078 -1.731 -3.289 1 96.62 35 ASP B C 1
ATOM 1175 O O . ASP B 1 35 ? -28.328 -2.471 -4.246 1 96.62 35 ASP B O 1
ATOM 1179 N N . GLN B 1 36 ? -27.25 -2.043 -2.418 1 94.94 36 GLN B N 1
ATOM 1180 C CA . GLN B 1 36 ? -26.734 -3.387 -2.178 1 94.94 36 GLN B CA 1
ATOM 1181 C C . GLN B 1 36 ? -25.562 -3.703 -3.105 1 94.94 36 GLN B C 1
ATOM 1183 O O . GLN B 1 36 ? -25 -4.797 -3.047 1 94.94 36 GLN B O 1
ATOM 1188 N N . SER B 1 37 ? -25.188 -2.766 -3.902 1 94.25 37 SER B N 1
ATOM 1189 C CA . SER B 1 37 ? -23.984 -2.965 -4.707 1 94.25 37 SER B CA 1
ATOM 1190 C C . SER B 1 37 ? -22.719 -2.916 -3.846 1 94.25 37 SER B C 1
ATOM 1192 O O . SER B 1 37 ? -22.703 -2.268 -2.797 1 94.25 37 SER B O 1
ATOM 1194 N N . ILE B 1 38 ? -21.766 -3.625 -4.254 1 95.5 38 ILE B N 1
ATOM 1195 C CA . ILE B 1 38 ? -20.531 -3.691 -3.486 1 95.5 38 ILE B CA 1
ATOM 1196 C C . ILE B 1 38 ? -19.828 -2.334 -3.523 1 95.5 38 ILE B C 1
ATOM 1198 O O . ILE B 1 38 ? -19.688 -1.733 -4.59 1 95.5 38 ILE B O 1
ATOM 1202 N N . ARG B 1 39 ? -19.359 -1.869 -2.371 1 96.56 39 ARG B N 1
ATOM 1203 C CA . ARG B 1 39 ? -18.625 -0.622 -2.232 1 96.56 39 ARG B CA 1
ATOM 1204 C C . ARG B 1 39 ? -17.125 -0.893 -2.021 1 96.56 39 ARG B C 1
ATOM 1206 O O . ARG B 1 39 ? -16.281 -0.215 -2.604 1 96.56 39 ARG B O 1
ATOM 1213 N N . SER B 1 40 ? -16.875 -1.845 -1.171 1 98.25 40 SER B N 1
ATOM 1214 C CA . SER B 1 40 ? -15.477 -2.18 -0.9 1 98.25 40 SER B CA 1
ATOM 1215 C C . SER B 1 40 ? -15.352 -3.578 -0.305 1 98.25 40 SER B C 1
ATOM 1217 O O . SER B 1 40 ? -16.312 -4.117 0.239 1 98.25 40 SER B O 1
ATOM 1219 N N . ILE B 1 41 ? -14.281 -4.168 -0.475 1 98.56 41 ILE B N 1
ATOM 1220 C CA . ILE B 1 41 ? -13.922 -5.469 0.076 1 98.56 41 ILE B CA 1
ATOM 1221 C C . ILE B 1 41 ? -12.609 -5.355 0.85 1 98.56 41 ILE B C 1
ATOM 1223 O O . ILE B 1 41 ? -11.625 -4.82 0.338 1 98.56 41 ILE B O 1
ATOM 1227 N N . TRP B 1 42 ? -12.602 -5.844 2.062 1 98.44 42 TRP B N 1
ATOM 1228 C CA . TRP B 1 42 ? -11.445 -5.684 2.941 1 98.44 42 TRP B CA 1
ATOM 1229 C C . TRP B 1 42 ? -10.75 -7.023 3.174 1 98.44 42 TRP B C 1
ATOM 1231 O O . TRP B 1 42 ? -11.398 -8.031 3.461 1 98.44 42 TRP B O 1
ATOM 1241 N N . PHE B 1 43 ? -9.453 -7.004 2.988 1 98 43 PHE B N 1
ATOM 1242 C CA . PHE B 1 43 ? -8.578 -8.125 3.322 1 98 43 PHE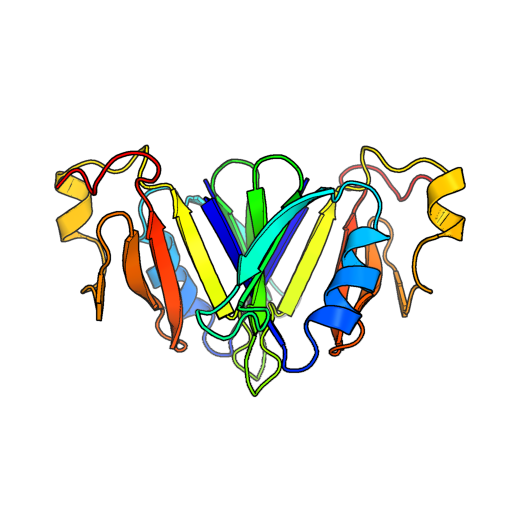 B CA 1
ATOM 1243 C C . PHE B 1 43 ? -7.617 -7.75 4.441 1 98 43 PHE B C 1
ATOM 1245 O O . PHE B 1 43 ? -7.262 -6.582 4.594 1 98 43 PHE B O 1
ATOM 1252 N N . ILE B 1 44 ? -7.25 -8.734 5.199 1 96.25 44 ILE B N 1
ATOM 1253 C CA . ILE B 1 44 ? -6.145 -8.555 6.133 1 96.25 44 ILE B CA 1
ATOM 1254 C C . ILE B 1 44 ? -4.887 -9.219 5.574 1 96.25 44 ILE B C 1
ATOM 1256 O O . ILE B 1 44 ? -4.934 -10.352 5.098 1 96.25 44 ILE B O 1
ATOM 1260 N N . ALA B 1 45 ? -3.879 -8.523 5.492 1 93.19 45 ALA B N 1
ATOM 1261 C CA . ALA B 1 45 ? -2.537 -8.984 5.156 1 93.19 45 ALA B CA 1
ATOM 1262 C C . ALA B 1 45 ? -1.563 -8.727 6.301 1 93.19 45 ALA B C 1
ATOM 1264 O O . ALA B 1 45 ? -0.887 -7.695 6.332 1 93.19 45 ALA B O 1
ATOM 1265 N N . GLY B 1 46 ? -1.394 -9.68 7.188 1 90.25 46 GLY B N 1
ATOM 1266 C CA . GLY B 1 46 ? -0.697 -9.398 8.43 1 90.25 46 GLY B CA 1
ATOM 1267 C C . GLY B 1 46 ? -1.433 -8.406 9.312 1 90.25 46 GLY B C 1
ATOM 1268 O O . GLY B 1 46 ? -2.58 -8.641 9.695 1 90.25 46 GLY B O 1
ATOM 1269 N N . ASP B 1 47 ? -0.821 -7.266 9.578 1 88.25 47 ASP B N 1
ATOM 1270 C CA . ASP B 1 47 ? -1.443 -6.27 10.445 1 88.25 47 ASP B CA 1
ATOM 1271 C C . ASP B 1 47 ? -2.004 -5.105 9.641 1 88.25 47 ASP B C 1
ATOM 1273 O O . ASP B 1 47 ? -2.406 -4.086 10.203 1 88.25 47 ASP B O 1
ATOM 1277 N N . THR B 1 48 ? -2.006 -5.273 8.391 1 93.31 48 THR B N 1
ATOM 1278 C CA . THR B 1 48 ? -2.439 -4.207 7.5 1 93.31 48 THR B CA 1
ATOM 1279 C C . THR B 1 48 ? -3.715 -4.605 6.762 1 93.31 48 THR B C 1
ATOM 1281 O O . THR B 1 48 ? -3.873 -5.758 6.363 1 93.31 48 THR B O 1
ATOM 1284 N N . ILE B 1 49 ? -4.543 -3.666 6.586 1 95.94 49 ILE B N 1
ATOM 1285 C CA . ILE B 1 49 ? -5.758 -3.916 5.816 1 95.94 49 ILE B CA 1
ATOM 1286 C C . ILE B 1 49 ? -5.535 -3.531 4.355 1 95.94 49 ILE B C 1
ATOM 1288 O O . ILE B 1 49 ? -5 -2.459 4.066 1 95.94 49 ILE B O 1
ATOM 1292 N N . LEU B 1 50 ? -5.84 -4.391 3.488 1 97.88 50 LEU B N 1
ATOM 1293 C CA . LEU B 1 50 ? -5.941 -4.109 2.061 1 97.88 50 LEU B CA 1
ATOM 1294 C C . LEU B 1 50 ? -7.395 -3.936 1.641 1 97.88 50 LEU B C 1
ATOM 1296 O O . LEU B 1 50 ? -8.195 -4.863 1.769 1 97.88 50 LEU B O 1
ATOM 1300 N N . MET B 1 51 ? -7.688 -2.783 1.154 1 98.44 51 MET B N 1
ATOM 1301 C CA . MET B 1 51 ? -9.062 -2.459 0.778 1 98.44 51 MET B CA 1
ATOM 1302 C C . MET B 1 51 ? -9.203 -2.352 -0.737 1 98.44 51 MET B C 1
ATOM 1304 O O . MET B 1 51 ? -8.484 -1.575 -1.376 1 98.44 51 MET B O 1
ATOM 1308 N N . LEU B 1 52 ? -10.023 -3.182 -1.289 1 98.62 52 LEU B N 1
ATOM 1309 C CA . LEU B 1 52 ? -10.469 -2.986 -2.664 1 98.62 52 LEU B CA 1
ATOM 1310 C C . LEU B 1 52 ? -11.703 -2.09 -2.715 1 98.62 52 LEU B C 1
ATOM 1312 O O . LEU B 1 52 ? -12.688 -2.344 -2.018 1 98.62 52 LEU B O 1
ATOM 1316 N N . GLU B 1 53 ? -11.586 -1.091 -3.482 1 98.25 53 GLU B N 1
ATOM 1317 C CA . GLU B 1 53 ? -12.695 -0.141 -3.562 1 98.25 53 GLU B CA 1
ATOM 1318 C C . GLU B 1 53 ? -13.156 0.052 -5.004 1 98.25 53 GLU B C 1
ATOM 1320 O O . GLU B 1 53 ? -12.328 0.135 -5.918 1 98.25 53 GLU B O 1
ATOM 1325 N N . ILE B 1 54 ? -14.453 0.138 -5.172 1 97.56 54 ILE B N 1
ATOM 1326 C CA . ILE B 1 54 ? -14.992 0.394 -6.5 1 97.56 54 ILE B CA 1
ATOM 1327 C C . ILE B 1 54 ? -14.539 1.767 -6.988 1 97.56 54 ILE B C 1
ATOM 1329 O O . ILE B 1 54 ? -14.594 2.748 -6.242 1 97.56 54 ILE B O 1
ATOM 1333 N N . ASP B 1 55 ? -14.023 1.716 -8.172 1 96.88 55 ASP B N 1
ATOM 1334 C CA . ASP B 1 55 ? -13.617 2.936 -8.859 1 96.88 55 ASP B CA 1
ATOM 1335 C C . ASP B 1 55 ? -13.766 2.785 -10.375 1 96.88 55 ASP B C 1
ATOM 1337 O O . ASP B 1 55 ? -13.695 1.674 -10.898 1 96.88 55 ASP B O 1
ATOM 1341 N N . ASN B 1 56 ? -13.984 3.895 -11.031 1 95.94 56 ASN B N 1
ATOM 1342 C CA . ASN B 1 56 ? -14.141 3.844 -12.484 1 95.94 56 ASN B CA 1
ATOM 1343 C C . ASN B 1 56 ? -12.812 3.547 -13.18 1 95.94 56 ASN B C 1
ATOM 1345 O O . ASN B 1 56 ? -12.789 3.082 -14.32 1 95.94 56 ASN B O 1
ATOM 1349 N N . ILE B 1 57 ? -11.734 3.82 -12.469 1 95.62 57 ILE B N 1
ATOM 1350 C CA . ILE B 1 57 ? -10.406 3.602 -13.039 1 95.62 57 ILE B CA 1
ATOM 1351 C C . ILE B 1 57 ? -9.602 2.672 -12.133 1 95.62 57 ILE B C 1
ATOM 1353 O O . ILE B 1 57 ? -9.859 2.59 -10.93 1 95.62 57 ILE B O 1
ATOM 1357 N N . CYS B 1 58 ? -8.664 1.98 -12.773 1 96.88 58 CYS B N 1
ATOM 1358 C CA . CYS B 1 58 ? -7.734 1.18 -11.992 1 96.88 58 CYS B CA 1
ATOM 1359 C C . CYS B 1 58 ? -6.699 2.064 -11.305 1 96.88 58 CYS B C 1
ATOM 1361 O O . CYS B 1 58 ? -6.062 2.898 -11.953 1 96.88 58 CYS B O 1
ATOM 1363 N N . LYS B 1 59 ? -6.645 1.938 -10.055 1 97.25 59 LYS B N 1
ATOM 1364 C CA . LYS B 1 59 ? -5.668 2.686 -9.266 1 97.25 59 LYS B CA 1
ATOM 1365 C C . LYS B 1 59 ? -5.012 1.794 -8.211 1 97.25 59 LYS B C 1
ATOM 1367 O O . LYS B 1 59 ? -5.684 1.29 -7.312 1 97.25 59 LYS B O 1
ATOM 1372 N N . GLY B 1 60 ? -3.727 1.604 -8.344 1 98.12 60 GLY B N 1
ATOM 1373 C CA . GLY B 1 60 ? -2.941 0.803 -7.414 1 98.12 60 GLY B CA 1
ATOM 1374 C C . GLY B 1 60 ? -1.5 1.262 -7.305 1 98.12 60 GLY B C 1
ATOM 1375 O O . GLY B 1 60 ? -1.05 2.104 -8.086 1 98.12 60 GLY B O 1
ATOM 1376 N N . PRO B 1 61 ? -0.843 0.79 -6.301 1 98.25 61 PRO B N 1
ATOM 1377 C CA . PRO B 1 61 ? 0.558 1.183 -6.133 1 98.25 61 PRO B CA 1
ATOM 1378 C C . PRO B 1 61 ? 1.443 0.728 -7.289 1 98.25 61 PRO B C 1
ATOM 1380 O O . PRO B 1 61 ? 1.016 -0.081 -8.117 1 98.25 61 PRO B O 1
ATOM 1383 N N . LYS B 1 62 ? 2.611 1.317 -7.363 1 98.31 62 LYS B N 1
ATOM 1384 C CA . LYS B 1 62 ? 3.578 0.845 -8.352 1 98.31 62 LYS B CA 1
ATOM 1385 C C . LYS B 1 62 ? 3.877 -0.639 -8.156 1 98.31 62 LYS B C 1
ATOM 1387 O O . LYS B 1 62 ? 4.035 -1.375 -9.133 1 98.31 62 LYS B O 1
ATOM 1392 N N . ALA B 1 63 ? 3.938 -1.004 -6.875 1 98.38 63 ALA B N 1
ATOM 1393 C CA . ALA B 1 63 ? 4.094 -2.412 -6.523 1 98.38 63 ALA B CA 1
ATOM 1394 C C . ALA B 1 63 ? 3.592 -2.682 -5.105 1 98.38 63 ALA B C 1
ATOM 1396 O O . ALA B 1 63 ? 3.688 -1.818 -4.23 1 98.38 63 ALA B O 1
ATOM 1397 N N . LEU B 1 64 ? 3.004 -3.783 -4.934 1 98.44 64 LEU B N 1
ATOM 1398 C CA . LEU B 1 64 ? 2.605 -4.316 -3.637 1 98.44 64 LEU B CA 1
ATOM 1399 C C . LEU B 1 64 ? 3.205 -5.703 -3.414 1 98.44 64 LEU B C 1
ATOM 1401 O O . LEU B 1 64 ? 2.777 -6.676 -4.039 1 98.44 64 LEU B O 1
ATOM 1405 N N . ILE B 1 65 ? 4.152 -5.754 -2.51 1 97.75 65 ILE B N 1
ATOM 1406 C CA . ILE B 1 65 ? 4.906 -6.988 -2.328 1 97.75 65 ILE B CA 1
ATOM 1407 C C . ILE B 1 65 ? 4.586 -7.594 -0.964 1 97.75 65 ILE B C 1
ATOM 1409 O O . ILE B 1 65 ? 4.688 -6.914 0.062 1 97.75 65 ILE B O 1
ATOM 1413 N N . PHE B 1 66 ? 4.234 -8.844 -1.007 1 96.94 66 PHE B N 1
ATOM 1414 C CA . PHE B 1 66 ? 3.943 -9.586 0.215 1 96.94 66 PHE B CA 1
ATOM 1415 C C . PHE B 1 66 ? 5.168 -10.359 0.689 1 96.94 66 PHE B C 1
ATOM 1417 O O . PHE B 1 66 ? 6.098 -10.594 -0.087 1 96.94 66 PHE B O 1
ATOM 1424 N N . SER B 1 67 ? 5.109 -10.672 1.959 1 95.62 67 SER B N 1
ATOM 1425 C CA . SER B 1 67 ? 6.164 -11.523 2.498 1 95.62 67 SER B CA 1
ATOM 1426 C C . SER B 1 67 ? 5.906 -12.992 2.164 1 95.62 67 SER B C 1
ATOM 1428 O O . SER B 1 67 ? 4.781 -13.477 2.297 1 95.62 67 SER B O 1
ATOM 1430 N N . ALA B 1 68 ? 6.91 -13.695 1.814 1 94.62 68 ALA B N 1
ATOM 1431 C CA . ALA B 1 68 ? 6.805 -15.117 1.483 1 94.62 68 ALA B CA 1
ATOM 1432 C C . ALA B 1 68 ? 6.988 -15.984 2.725 1 94.62 68 ALA B C 1
ATOM 1434 O O . ALA B 1 68 ? 7.02 -17.219 2.631 1 94.62 68 ALA B O 1
ATOM 1435 N N . SER B 1 69 ? 7.07 -15.406 3.824 1 89.75 69 SER B N 1
ATOM 1436 C CA . SER B 1 69 ? 7.445 -16.109 5.047 1 89.75 69 SER B CA 1
ATOM 1437 C C . SER B 1 69 ? 6.449 -17.219 5.375 1 89.75 69 SER B C 1
ATOM 1439 O O . SER B 1 69 ? 6.812 -18.234 5.977 1 89.75 69 SER B O 1
ATOM 1441 N N . ASP B 1 70 ? 5.312 -17.141 4.988 1 82.62 70 ASP B N 1
ATOM 1442 C CA . ASP B 1 70 ? 4.316 -18.141 5.375 1 82.62 70 ASP B CA 1
ATOM 1443 C C . ASP B 1 70 ? 3.908 -19 4.18 1 82.62 70 ASP B C 1
ATOM 1445 O O . ASP B 1 70 ? 2.947 -19.766 4.262 1 82.62 70 ASP B O 1
ATOM 1449 N N . LEU B 1 71 ? 4.539 -18.75 3.133 1 91.44 71 LEU B N 1
ATOM 1450 C CA . LEU B 1 71 ? 4.219 -19.547 1.958 1 91.44 71 LEU B CA 1
ATOM 1451 C C . LEU B 1 71 ? 4.75 -20.969 2.111 1 91.44 71 LEU B C 1
ATOM 1453 O O . LEU B 1 71 ? 5.852 -21.172 2.623 1 91.44 71 LEU B O 1
ATOM 1457 N N . LYS B 1 72 ? 3.938 -21.938 1.721 1 92.19 72 LYS B N 1
ATOM 1458 C CA . LYS B 1 72 ? 4.332 -23.328 1.625 1 92.19 72 LYS B CA 1
ATOM 1459 C C . LYS B 1 72 ? 4.48 -23.766 0.169 1 92.19 72 LYS B C 1
ATOM 1461 O O . LYS B 1 72 ? 3.918 -23.141 -0.73 1 92.19 72 LYS B O 1
ATOM 1466 N N . PRO B 1 73 ? 5.273 -24.766 -0.038 1 90.94 73 PRO B N 1
ATOM 1467 C CA . PRO B 1 73 ? 5.453 -25.25 -1.41 1 90.94 73 PRO B CA 1
ATOM 1468 C C . PRO B 1 73 ? 4.125 -25.531 -2.113 1 90.94 73 PRO B C 1
ATOM 1470 O O . PRO B 1 73 ? 3.998 -25.281 -3.316 1 90.94 73 PRO B O 1
ATOM 1473 N N . GLU B 1 74 ? 3.178 -25.953 -1.377 1 90.94 74 GLU B N 1
ATOM 1474 C CA . GLU B 1 74 ? 1.881 -26.297 -1.953 1 90.94 74 GLU B CA 1
ATOM 1475 C C . GLU B 1 74 ? 1.132 -25.047 -2.414 1 90.94 74 GLU B C 1
ATOM 1477 O O . GLU B 1 74 ? 0.217 -25.125 -3.236 1 90.94 74 GLU B O 1
ATOM 1482 N N . ASP B 1 75 ? 1.56 -23.891 -1.874 1 92.06 75 ASP B N 1
ATOM 1483 C CA . ASP B 1 75 ? 0.912 -22.625 -2.248 1 92.06 75 ASP B CA 1
ATOM 1484 C C . ASP B 1 75 ? 1.311 -22.203 -3.66 1 92.06 75 ASP B C 1
ATOM 1486 O O . ASP B 1 75 ? 0.6 -21.438 -4.305 1 92.06 75 ASP B O 1
ATOM 1490 N N . LEU B 1 76 ? 2.412 -22.688 -4.152 1 87.06 76 LEU B N 1
ATOM 1491 C CA . LEU B 1 76 ? 2.973 -22.219 -5.418 1 87.06 76 LEU B CA 1
ATOM 1492 C C . LEU B 1 76 ? 2.043 -22.562 -6.578 1 87.06 76 LEU B C 1
ATOM 1494 O O . LEU B 1 76 ? 1.955 -21.812 -7.551 1 87.06 76 LEU B O 1
ATOM 1498 N N . GLY B 1 77 ? 1.381 -23.656 -6.402 1 85.62 77 GLY B N 1
ATOM 1499 C CA . GLY B 1 77 ? 0.484 -24.109 -7.457 1 85.62 77 GLY B CA 1
ATOM 1500 C C . GLY B 1 77 ? -0.743 -23.219 -7.605 1 85.62 77 GLY B C 1
ATOM 1501 O O . GLY B 1 77 ? -1.405 -23.25 -8.648 1 85.62 77 GLY B O 1
ATOM 1502 N N . THR B 1 78 ? -1.017 -22.453 -6.609 1 86.12 78 THR B N 1
ATOM 1503 C CA . THR B 1 78 ? -2.215 -21.625 -6.621 1 86.12 78 THR B CA 1
ATOM 1504 C C . THR B 1 78 ? -1.867 -20.172 -6.977 1 86.12 78 THR B C 1
ATOM 1506 O O . THR B 1 78 ? -2.758 -19.359 -7.211 1 86.12 78 THR B O 1
ATOM 1509 N N . LEU B 1 79 ? -0.606 -19.891 -7.016 1 89.94 79 LEU B N 1
ATOM 1510 C CA . LEU B 1 79 ? -0.188 -18.531 -7.348 1 89.94 79 LEU B CA 1
ATOM 1511 C C . LEU B 1 79 ? -0.262 -18.281 -8.852 1 89.94 79 LEU B C 1
ATOM 1513 O O . LEU B 1 79 ? -0.102 -19.219 -9.641 1 89.94 79 LEU B O 1
ATOM 1517 N N . PRO B 1 80 ? -0.531 -17.078 -9.219 1 92.25 80 PRO B N 1
ATOM 1518 C CA . PRO B 1 80 ? -0.448 -16.766 -10.648 1 92.25 80 PRO B CA 1
ATOM 1519 C C . PRO B 1 80 ? 0.937 -17.031 -11.227 1 92.25 80 PRO B C 1
ATOM 1521 O O . PRO B 1 80 ? 1.913 -17.156 -10.484 1 92.25 80 PRO B O 1
ATOM 1524 N N . ASN B 1 81 ? 0.893 -17.109 -12.547 1 92.56 81 ASN B N 1
ATOM 1525 C CA . ASN B 1 81 ? 2.186 -17.266 -13.211 1 92.56 81 ASN B CA 1
ATOM 1526 C C . ASN B 1 81 ? 3.08 -16.047 -12.969 1 92.56 81 ASN B C 1
ATOM 1528 O O . ASN B 1 81 ? 2.645 -14.906 -13.141 1 92.56 81 ASN B O 1
ATOM 1532 N N . TRP B 1 82 ? 4.277 -16.359 -12.633 1 93.56 82 TRP B N 1
ATOM 1533 C CA . TRP B 1 82 ? 5.242 -15.289 -12.422 1 93.56 82 TRP B CA 1
ATOM 1534 C C . TRP B 1 82 ? 5.637 -14.633 -13.742 1 93.56 82 TRP B C 1
ATOM 1536 O O . TRP B 1 82 ? 5.828 -15.32 -14.742 1 93.56 82 TRP B O 1
ATOM 1546 N N . ILE B 1 83 ? 5.766 -13.391 -13.648 1 96.5 83 ILE B N 1
ATOM 1547 C CA . ILE B 1 83 ? 6.098 -12.688 -14.883 1 96.5 83 ILE B CA 1
ATOM 1548 C C . ILE B 1 83 ? 7.539 -12.18 -14.82 1 96.5 83 ILE B C 1
ATOM 1550 O O . ILE B 1 83 ? 8.117 -11.812 -15.844 1 96.5 83 ILE B O 1
ATOM 1554 N N . GLN B 1 84 ? 8.086 -12.078 -13.68 1 96.06 84 GLN B N 1
ATOM 1555 C CA . GLN B 1 84 ? 9.453 -11.656 -13.398 1 96.06 84 GLN B CA 1
ATOM 1556 C C . GLN B 1 84 ? 9.93 -12.18 -12.047 1 96.06 84 GLN B C 1
ATOM 1558 O O . GLN B 1 84 ? 9.117 -12.492 -11.172 1 96.06 84 GLN B O 1
ATOM 1563 N N . GLU B 1 85 ? 11.234 -12.367 -11.969 1 95.69 85 GLU B N 1
ATOM 1564 C CA . GLU B 1 85 ? 11.758 -12.844 -10.688 1 95.69 85 GLU B CA 1
ATOM 1565 C C . GLU B 1 85 ? 13.164 -12.312 -10.438 1 95.69 85 GLU B C 1
ATOM 1567 O O . GLU B 1 85 ? 13.883 -11.969 -11.375 1 95.69 85 GLU B O 1
ATOM 1572 N N . THR B 1 86 ? 13.422 -12.125 -9.203 1 95.94 86 THR B N 1
ATOM 1573 C CA . THR B 1 86 ? 14.773 -11.914 -8.695 1 95.94 86 THR B CA 1
ATOM 1574 C C . THR B 1 86 ? 15.18 -13.047 -7.754 1 95.94 86 THR B C 1
ATOM 1576 O O . THR B 1 86 ? 14.461 -14.047 -7.629 1 95.94 86 THR B O 1
ATOM 1579 N N . GLU B 1 87 ? 16.328 -12.875 -7.18 1 96.56 87 GLU B N 1
ATOM 1580 C CA . GLU B 1 87 ? 16.781 -13.859 -6.203 1 96.56 87 GLU B CA 1
ATOM 1581 C C . GLU B 1 87 ? 15.828 -13.945 -5.016 1 96.56 87 GLU B C 1
ATOM 1583 O O . GLU B 1 87 ? 15.648 -15.023 -4.441 1 96.56 87 GLU B O 1
ATOM 1588 N N . TYR B 1 88 ? 15.125 -12.906 -4.723 1 97.12 88 TYR B N 1
ATOM 1589 C CA . TYR B 1 88 ? 14.367 -12.844 -3.477 1 97.12 88 TYR B CA 1
ATOM 1590 C C . TYR B 1 88 ? 12.875 -12.727 -3.75 1 97.12 88 TYR B C 1
ATOM 1592 O O . TYR B 1 88 ? 12.055 -13.055 -2.891 1 97.12 88 TYR B O 1
ATOM 1600 N N . THR B 1 89 ? 12.516 -12.203 -4.953 1 97.12 89 THR B N 1
ATOM 1601 C CA . THR B 1 89 ? 11.125 -11.82 -5.152 1 97.12 89 THR B CA 1
ATOM 1602 C C . THR B 1 89 ? 10.586 -12.414 -6.453 1 97.12 89 THR B C 1
ATOM 1604 O O . THR B 1 89 ? 11.266 -12.391 -7.48 1 97.12 89 THR B O 1
ATOM 1607 N N . LYS B 1 90 ? 9.43 -12.953 -6.41 1 96.81 90 LYS B N 1
ATOM 1608 C CA . LYS B 1 90 ? 8.672 -13.398 -7.578 1 96.81 90 LYS B CA 1
ATOM 1609 C C . LYS B 1 90 ? 7.473 -12.484 -7.832 1 96.81 90 LYS B C 1
ATOM 1611 O O . LYS B 1 90 ? 6.684 -12.219 -6.926 1 96.81 90 LYS B O 1
ATOM 1616 N N . TYR B 1 91 ? 7.41 -12.055 -9.086 1 98 91 TYR B N 1
ATOM 1617 C CA . TYR B 1 91 ? 6.422 -11.031 -9.398 1 98 91 TYR B CA 1
ATOM 1618 C C . TYR B 1 91 ? 5.312 -11.594 -10.281 1 98 91 TYR B C 1
ATOM 1620 O O . TYR B 1 91 ? 5.551 -12.484 -11.102 1 98 91 TYR B O 1
ATOM 1628 N N . PHE B 1 92 ? 4.172 -11.094 -10.148 1 97.94 92 PHE B N 1
ATOM 1629 C CA . PHE B 1 92 ? 3.006 -11.344 -10.984 1 97.94 92 PHE B CA 1
ATOM 1630 C C . PHE B 1 92 ? 2.074 -10.141 -11 1 97.94 92 PHE B C 1
ATOM 1632 O O . PHE B 1 92 ? 2.367 -9.117 -10.375 1 97.94 92 PHE B O 1
ATOM 1639 N N . LYS B 1 93 ? 1.009 -10.195 -11.766 1 98 93 LYS B N 1
ATOM 1640 C CA . LYS B 1 93 ? 0.06 -9.086 -11.844 1 98 93 LYS B CA 1
ATOM 1641 C C . LYS B 1 93 ? -1.345 -9.539 -11.453 1 98 93 LYS B C 1
ATOM 1643 O O . LYS B 1 93 ? -1.72 -10.688 -11.688 1 98 93 LYS B O 1
ATOM 1648 N N . ASP B 1 94 ? -2.051 -8.641 -10.812 1 97.75 94 ASP B N 1
ATOM 1649 C CA . ASP B 1 94 ? -3.469 -8.93 -10.617 1 97.75 94 ASP B CA 1
ATOM 1650 C C . ASP B 1 94 ? -4.266 -8.648 -11.891 1 97.75 94 ASP B C 1
ATOM 1652 O O . ASP B 1 94 ? -3.705 -8.203 -12.898 1 97.75 94 ASP B O 1
ATOM 1656 N N . PRO B 1 95 ? -5.562 -8.898 -11.969 1 97.31 95 PRO B N 1
ATOM 1657 C CA . PRO B 1 95 ? -6.363 -8.773 -13.188 1 97.31 95 PRO B CA 1
ATOM 1658 C C . PRO B 1 95 ? -6.402 -7.34 -13.719 1 97.31 95 PRO B C 1
ATOM 1660 O O . PRO B 1 95 ? -6.676 -7.129 -14.906 1 97.31 95 PRO B O 1
ATOM 1663 N N . ASP B 1 96 ? -6.164 -6.332 -12.875 1 97.75 96 ASP B N 1
ATOM 1664 C CA . ASP B 1 96 ? -6.176 -4.938 -13.297 1 97.75 96 ASP B CA 1
ATOM 1665 C C . ASP B 1 96 ? -4.785 -4.48 -13.734 1 97.75 96 ASP B C 1
ATOM 1667 O O . ASP B 1 96 ? -4.598 -3.326 -14.117 1 97.75 96 ASP B O 1
ATOM 1671 N N . GLY B 1 97 ? -3.816 -5.352 -13.578 1 97 97 GLY B N 1
ATOM 1672 C CA . GLY B 1 97 ? -2.477 -5.031 -14.039 1 97 97 GLY B CA 1
ATOM 1673 C C . GLY B 1 97 ? -1.579 -4.496 -12.945 1 97 97 GLY B C 1
ATOM 1674 O O . GLY B 1 97 ? -0.435 -4.113 -13.195 1 97 97 GLY B O 1
ATOM 1675 N N . ASN B 1 98 ? -1.995 -4.438 -11.664 1 97.56 98 ASN B N 1
ATOM 1676 C CA . ASN B 1 98 ? -1.132 -4.023 -10.562 1 97.56 98 ASN B CA 1
ATOM 1677 C C . ASN B 1 98 ? -0.009 -5.031 -10.32 1 97.56 98 ASN B C 1
ATOM 1679 O O . ASN B 1 98 ? -0.247 -6.242 -10.312 1 97.56 98 ASN B O 1
ATOM 1683 N N . LEU B 1 99 ? 1.153 -4.512 -10.148 1 98.38 99 LEU B N 1
ATOM 1684 C CA . LEU B 1 99 ? 2.309 -5.371 -9.906 1 98.38 99 LEU B CA 1
ATOM 1685 C C . LEU B 1 99 ? 2.346 -5.836 -8.453 1 98.38 99 LEU B C 1
ATOM 1687 O O . LEU B 1 99 ? 2.379 -5.012 -7.539 1 98.38 99 LEU B O 1
ATOM 1691 N N . LEU B 1 100 ? 2.346 -7.125 -8.297 1 98.19 100 LEU B N 1
ATOM 1692 C CA . LEU B 1 100 ? 2.443 -7.758 -6.988 1 98.19 100 LEU B CA 1
ATOM 1693 C C . LEU B 1 100 ? 3.633 -8.711 -6.934 1 98.19 100 LEU B C 1
ATOM 1695 O O . LEU B 1 100 ? 4.277 -8.969 -7.953 1 98.19 100 LEU B O 1
ATOM 1699 N N . GLY B 1 101 ? 3.854 -9.219 -5.75 1 97.62 101 GLY B N 1
ATOM 1700 C CA . GLY B 1 101 ? 4.883 -10.234 -5.605 1 97.62 101 GLY B CA 1
ATOM 1701 C C . GLY B 1 101 ? 4.996 -10.766 -4.191 1 97.62 101 GLY B C 1
ATOM 1702 O O . GLY B 1 101 ? 4.336 -10.273 -3.277 1 97.62 101 GLY B O 1
ATOM 1703 N N . TYR B 1 102 ? 5.75 -11.773 -4.074 1 97.06 102 TYR B N 1
ATOM 1704 C CA . TYR B 1 102 ? 6.172 -12.305 -2.783 1 97.06 102 TYR B CA 1
ATOM 1705 C C . TYR B 1 102 ? 7.684 -12.234 -2.631 1 97.06 102 TYR B C 1
ATOM 1707 O O . TYR B 1 102 ? 8.422 -12.625 -3.539 1 97.06 102 TYR B O 1
ATOM 1715 N N . SER B 1 103 ? 8.062 -11.703 -1.565 1 97.12 103 SER B N 1
ATOM 1716 C CA . SER B 1 103 ? 9.492 -11.57 -1.303 1 97.12 103 SER B CA 1
ATOM 1717 C C . SER B 1 103 ? 9.922 -12.438 -0.124 1 97.12 103 SER B C 1
ATOM 1719 O O . SER B 1 103 ? 9.273 -12.438 0.922 1 97.12 103 SER B O 1
ATOM 1721 N N . SER B 1 104 ? 11.055 -13.156 -0.258 1 96.31 104 SER B N 1
ATOM 1722 C CA . SER B 1 104 ? 11.625 -13.992 0.792 1 96.31 104 SER B CA 1
ATOM 1723 C C . SER B 1 104 ? 12.82 -13.312 1.449 1 96.31 104 SER B C 1
ATOM 1725 O O . SER B 1 104 ? 13.531 -13.93 2.248 1 96.31 104 SER B O 1
ATOM 1727 N N . TYR B 1 105 ? 13.016 -12.07 1.038 1 94.31 105 TYR B N 1
ATOM 1728 C CA . TYR B 1 105 ? 14.141 -11.352 1.624 1 94.31 105 TYR B CA 1
ATOM 1729 C C . TYR B 1 105 ? 14.117 -11.445 3.145 1 94.31 105 TYR B C 1
ATOM 1731 O O . TYR B 1 105 ? 13.055 -11.336 3.766 1 94.31 105 TYR B O 1
ATOM 1739 N N . PRO B 1 106 ? 15.266 -11.656 3.809 1 92.81 106 PRO B N 1
ATOM 1740 C CA . PRO B 1 106 ? 16.641 -11.555 3.311 1 92.81 106 PRO B CA 1
ATOM 1741 C C . PRO B 1 106 ? 17.188 -12.891 2.805 1 92.81 106 PRO B C 1
ATOM 1743 O O . PRO B 1 106 ? 18.344 -12.969 2.4 1 92.81 106 PRO B O 1
ATOM 1746 N N . ASN B 1 107 ? 16.438 -13.953 2.834 1 94.62 107 ASN B N 1
ATOM 1747 C CA . ASN B 1 107 ? 16.875 -15.242 2.303 1 94.62 107 ASN B CA 1
ATOM 1748 C C . ASN B 1 107 ? 16.469 -15.414 0.844 1 94.62 107 ASN B C 1
ATOM 1750 O O . ASN B 1 107 ? 15.445 -14.875 0.414 1 94.62 107 ASN B O 1
ATOM 1754 N N . PRO B 1 108 ? 17.234 -16.188 0.088 1 95.56 108 PRO B N 1
ATOM 1755 C CA . PRO B 1 108 ? 16.828 -16.469 -1.291 1 95.56 108 PRO B CA 1
ATOM 1756 C C . PRO B 1 108 ? 15.469 -17.172 -1.374 1 95.56 108 PRO B C 1
ATOM 1758 O O . PRO B 1 108 ? 15.039 -17.797 -0.404 1 95.56 108 PRO B O 1
ATOM 1761 N N . TRP B 1 109 ? 14.852 -17.016 -2.539 1 94.31 109 TRP B N 1
ATOM 1762 C CA . TRP B 1 109 ? 13.562 -17.656 -2.746 1 94.31 109 TRP B CA 1
ATOM 1763 C C . TRP B 1 109 ? 13.633 -19.141 -2.377 1 94.31 109 TRP B C 1
ATOM 1765 O O . TRP B 1 109 ? 14.531 -19.859 -2.82 1 94.31 109 TRP B O 1
ATOM 1775 N N . PRO B 1 110 ? 12.734 -19.609 -1.571 1 88.25 110 PRO B N 1
ATOM 1776 C CA . PRO B 1 110 ? 12.867 -20.922 -0.917 1 88.25 110 PRO B CA 1
ATOM 1777 C C . PRO B 1 110 ? 12.492 -22.078 -1.834 1 88.25 110 PRO B C 1
ATOM 1779 O O . PRO B 1 110 ? 12.648 -23.25 -1.46 1 88.25 110 PRO B O 1
ATOM 1782 N N . PHE B 1 111 ? 11.844 -21.734 -2.945 1 82.94 111 PHE B N 1
ATOM 1783 C CA . PHE B 1 111 ? 11.398 -22.844 -3.779 1 82.94 111 PHE B CA 1
ATOM 1784 C C . PHE B 1 111 ? 11.984 -22.734 -5.18 1 82.94 111 PHE B C 1
ATOM 1786 O O . PHE B 1 111 ? 12.289 -21.641 -5.652 1 82.94 111 PHE B O 1
#

Nearest PDB structures (foldseek):
  3l7t-assembly2_C  TM=7.618E-01  e=2.940E-04  Streptococcus mutans
  4nb1-assembly1_A  TM=7.166E-01  e=1.881E-04  Staphylococcus aureus subsp. aureus N315
  5umq-assembly1_A  TM=6.892E-01  e=1.656E-04  Streptomyces sp. CB03234
  3bt3-assembly1_B  TM=6.388E-01  e=3.340E-04  Lachnoclostridium phytofermentans ISDg
  3oa4-assembly1_A-2  TM=4.547E-01  e=8.119E-03  Halalkalibacterium halodurans C-125

Organism: Leptospira interrogans serogroup Icterohaemorrhagiae serovar Lai (strain 56601) (NCBI:txid189518)